Protein AF-A0A1Z3N4H2-F1 (afdb_monomer_lite)

Organism: Bdellovibrio bacteriovorus (NCBI:txid959)

Structure (mmCIF, N/CA/C/O backbone):
data_AF-A0A1Z3N4H2-F1
#
_entry.id   AF-A0A1Z3N4H2-F1
#
loop_
_atom_site.group_PDB
_atom_site.id
_atom_site.type_symbol
_atom_site.label_atom_id
_atom_site.label_alt_id
_atom_site.label_comp_id
_atom_site.label_asym_id
_atom_site.label_entity_id
_atom_site.label_seq_id
_atom_site.pdbx_PDB_ins_code
_atom_site.Cartn_x
_atom_site.Cartn_y
_atom_site.Cartn_z
_atom_site.occupancy
_atom_site.B_iso_or_equiv
_atom_site.auth_seq_id
_atom_site.auth_comp_id
_atom_site.auth_asym_id
_atom_site.auth_atom_id
_atom_site.pdbx_PDB_model_num
ATOM 1 N N . MET A 1 1 ? 16.362 41.705 43.912 1.00 35.53 1 MET A N 1
ATOM 2 C CA . MET A 1 1 ? 17.339 41.512 42.821 1.00 35.53 1 MET A CA 1
ATOM 3 C C . MET A 1 1 ? 17.211 40.083 42.328 1.00 35.53 1 MET A C 1
ATOM 5 O O . MET A 1 1 ? 16.869 39.211 43.116 1.00 35.53 1 MET A O 1
ATOM 9 N N . GLU A 1 2 ? 17.287 39.927 41.015 1.00 29.12 2 GLU A N 1
ATOM 10 C CA . GLU A 1 2 ? 16.542 38.968 40.196 1.00 29.12 2 GLU A CA 1
ATOM 11 C C . GLU A 1 2 ? 16.868 37.483 40.387 1.00 29.12 2 GLU A C 1
ATOM 13 O O . GLU A 1 2 ? 17.996 37.078 40.655 1.00 29.12 2 GLU A O 1
ATOM 18 N N . LYS A 1 3 ? 15.821 36.677 40.174 1.00 28.27 3 LYS A N 1
ATOM 19 C CA . LYS A 1 3 ? 15.861 35.230 39.975 1.00 28.27 3 LYS A CA 1
ATOM 20 C C . LYS A 1 3 ? 16.287 34.945 38.532 1.00 28.27 3 LYS A C 1
ATOM 22 O O . LYS A 1 3 ? 15.579 35.323 37.604 1.00 28.27 3 LYS A O 1
ATOM 27 N N . ASN A 1 4 ? 17.393 34.230 38.353 1.00 27.75 4 ASN A N 1
ATOM 28 C CA . ASN A 1 4 ? 17.793 33.677 37.061 1.00 27.75 4 ASN A CA 1
ATOM 29 C C . ASN A 1 4 ? 16.901 32.473 36.714 1.00 27.75 4 ASN A C 1
ATOM 31 O O . ASN A 1 4 ? 16.947 31.445 37.387 1.00 27.75 4 ASN A O 1
ATOM 35 N N . THR A 1 5 ? 16.106 32.606 35.654 1.00 31.53 5 THR A N 1
ATOM 36 C CA . THR A 1 5 ? 15.472 31.490 34.932 1.00 31.53 5 THR A CA 1
ATOM 37 C C . THR A 1 5 ? 16.022 31.490 33.504 1.00 31.53 5 THR A C 1
ATOM 39 O O . THR A 1 5 ? 16.181 32.567 32.930 1.00 31.53 5 THR A O 1
ATOM 42 N N . PRO A 1 6 ? 16.380 30.329 32.927 1.00 30.66 6 PRO A N 1
ATOM 43 C CA . PRO A 1 6 ? 16.951 30.276 31.589 1.00 30.66 6 PRO A CA 1
ATOM 44 C C . PRO A 1 6 ? 15.897 30.588 30.518 1.00 30.66 6 PRO A C 1
ATOM 46 O O . PRO A 1 6 ? 14.779 30.074 30.542 1.00 30.66 6 PRO A O 1
ATOM 49 N N . ASN A 1 7 ? 16.297 31.452 29.584 1.00 29.50 7 ASN A N 1
ATOM 50 C CA . ASN A 1 7 ? 15.523 31.943 28.450 1.00 29.50 7 ASN A CA 1
ATOM 51 C C . ASN A 1 7 ? 14.943 30.819 27.583 1.00 29.50 7 ASN A C 1
ATOM 53 O O . ASN A 1 7 ? 15.653 29.916 27.138 1.00 29.50 7 ASN A O 1
ATOM 57 N N . ALA A 1 8 ? 13.656 30.967 27.268 1.00 29.62 8 ALA A N 1
ATOM 58 C CA . ALA A 1 8 ? 12.951 30.225 26.239 1.00 29.62 8 ALA A CA 1
ATOM 59 C C . ALA A 1 8 ? 13.534 30.545 24.852 1.00 29.62 8 ALA A C 1
ATOM 61 O O . ALA A 1 8 ? 13.205 31.545 24.215 1.00 29.62 8 ALA A O 1
ATOM 62 N N . ILE A 1 9 ? 14.406 29.666 24.374 1.00 32.78 9 ILE A N 1
ATOM 63 C CA . ILE A 1 9 ? 14.634 29.458 22.947 1.00 32.78 9 ILE A CA 1
ATOM 64 C C . ILE A 1 9 ? 13.494 28.557 22.478 1.00 32.78 9 ILE A C 1
ATOM 66 O O . ILE A 1 9 ? 13.400 27.447 22.988 1.00 32.78 9 ILE A O 1
ATOM 70 N N . THR A 1 10 ? 12.636 29.030 21.564 1.00 33.41 10 THR A N 1
ATOM 71 C CA . THR A 1 10 ? 12.007 28.289 20.435 1.00 33.41 10 THR A CA 1
ATOM 72 C C . THR A 1 10 ? 10.657 28.895 20.020 1.00 33.41 10 THR A C 1
ATOM 74 O O . THR A 1 10 ? 9.596 28.500 20.482 1.00 33.41 10 THR A O 1
ATOM 77 N N . ALA A 1 11 ? 10.685 29.831 19.071 1.00 30.33 11 ALA A N 1
ATOM 78 C CA . ALA A 1 11 ? 9.573 30.067 18.139 1.00 30.33 11 ALA A CA 1
ATOM 79 C C . ALA A 1 11 ? 10.117 30.647 16.823 1.00 30.33 11 ALA A C 1
ATOM 81 O O . ALA A 1 11 ? 9.590 31.602 16.261 1.00 30.33 11 ALA A O 1
ATOM 82 N N . THR A 1 12 ? 11.226 30.080 16.351 1.00 32.56 12 THR A N 1
ATOM 83 C CA . THR A 1 12 ? 11.815 30.419 15.054 1.00 32.56 12 THR A CA 1
ATOM 84 C C . THR A 1 12 ? 12.179 29.122 14.349 1.00 32.56 12 THR A C 1
ATOM 86 O O . THR A 1 12 ? 13.344 28.819 14.127 1.00 32.56 12 THR A O 1
ATOM 89 N N . ALA A 1 13 ? 11.173 28.306 14.051 1.00 25.89 13 ALA A N 1
ATOM 90 C CA . ALA A 1 13 ? 11.321 27.209 13.113 1.00 25.89 13 ALA A CA 1
ATOM 91 C C . ALA A 1 13 ? 9.972 26.930 12.449 1.00 25.89 13 ALA A C 1
ATOM 93 O O . ALA A 1 13 ? 8.963 26.772 13.127 1.00 25.89 13 ALA A O 1
ATOM 94 N N . LEU A 1 14 ? 10.016 26.843 11.119 1.00 30.11 14 LEU A N 1
ATOM 95 C CA . LEU A 1 14 ? 9.033 26.193 10.249 1.00 30.11 14 LEU A CA 1
ATOM 96 C C . LEU A 1 14 ? 7.767 26.984 9.885 1.00 30.11 14 LEU A C 1
ATOM 98 O O . LEU A 1 14 ? 6.654 26.488 9.973 1.00 30.11 14 LEU A O 1
ATOM 102 N N . ILE A 1 15 ? 7.964 28.153 9.268 1.00 32.88 15 ILE A N 1
ATOM 103 C CA . ILE A 1 15 ? 7.224 28.466 8.030 1.00 32.88 15 ILE A CA 1
ATOM 104 C C . ILE A 1 15 ? 8.253 28.807 6.949 1.00 32.88 15 ILE A C 1
ATOM 106 O O . ILE A 1 15 ? 8.432 29.945 6.529 1.00 32.88 15 ILE A O 1
ATOM 110 N N . GLN A 1 16 ? 8.987 27.782 6.527 1.00 31.05 16 GLN A N 1
ATOM 111 C CA . GLN A 1 16 ? 9.597 27.735 5.205 1.00 31.05 16 GLN A CA 1
ATOM 112 C C . GLN A 1 16 ? 8.914 26.593 4.460 1.00 31.05 16 GLN A C 1
ATOM 114 O O . GLN A 1 16 ? 9.427 25.484 4.397 1.00 31.05 16 GLN A O 1
ATOM 119 N N . TYR A 1 17 ? 7.734 26.865 3.909 1.00 31.12 17 TYR A N 1
ATOM 120 C CA . TYR A 1 17 ? 7.225 26.081 2.793 1.00 31.12 17 TYR A CA 1
ATOM 121 C C . TYR A 1 17 ? 6.885 27.023 1.644 1.00 31.12 17 TYR A C 1
ATOM 123 O O . TYR A 1 17 ? 6.084 27.948 1.759 1.00 31.12 17 TYR A O 1
ATOM 131 N N . LYS A 1 18 ? 7.631 26.797 0.562 1.00 31.59 18 LYS A N 1
ATOM 132 C CA . LYS A 1 18 ? 7.639 27.509 -0.710 1.00 31.59 18 LYS A CA 1
ATOM 133 C C . LYS A 1 18 ? 6.253 27.466 -1.358 1.00 31.59 18 LYS A C 1
ATOM 135 O O . LYS A 1 18 ? 5.776 26.388 -1.696 1.00 31.59 18 LYS A O 1
ATOM 140 N N . TYR A 1 19 ? 5.685 28.634 -1.646 1.00 31.84 19 TYR A N 1
ATOM 141 C CA . TYR A 1 19 ? 4.790 28.780 -2.791 1.00 31.84 19 TYR A CA 1
ATOM 142 C C . TYR A 1 19 ? 5.667 28.896 -4.038 1.00 31.84 19 TYR A C 1
ATOM 144 O O . TYR A 1 19 ? 6.393 29.872 -4.204 1.00 31.84 19 TYR A O 1
ATOM 152 N N . PHE A 1 20 ? 5.644 27.867 -4.882 1.00 27.66 20 PHE A N 1
ATOM 153 C CA . PHE A 1 20 ? 6.262 27.880 -6.204 1.00 27.66 20 PHE A CA 1
ATOM 154 C C . PHE A 1 20 ? 5.138 28.002 -7.235 1.00 27.66 20 PHE A C 1
ATOM 156 O O . PHE A 1 20 ? 4.656 27.015 -7.774 1.00 27.66 20 PHE A O 1
ATOM 163 N N . MET A 1 21 ? 4.682 29.229 -7.462 1.00 32.12 21 MET A N 1
ATOM 164 C CA . MET A 1 21 ? 3.946 29.613 -8.664 1.00 32.12 21 MET A CA 1
ATOM 165 C C . MET A 1 21 ? 4.644 30.879 -9.161 1.00 32.12 21 MET A C 1
ATOM 167 O O . MET A 1 21 ? 4.768 31.840 -8.410 1.00 32.12 21 MET A O 1
ATOM 171 N N . SER A 1 22 ? 5.204 30.804 -10.371 1.00 35.56 22 SER A N 1
ATOM 172 C CA . SER A 1 22 ? 5.969 31.851 -11.070 1.00 35.56 22 SER A CA 1
ATOM 173 C C . SER A 1 22 ? 7.171 32.459 -10.318 1.00 35.56 22 SER A C 1
ATOM 175 O O . SER A 1 22 ? 7.072 33.526 -9.731 1.00 35.56 22 SER A O 1
ATOM 177 N N . GLY A 1 23 ? 8.336 31.805 -10.393 1.00 31.28 23 GLY A N 1
ATOM 178 C CA . GLY A 1 23 ? 9.647 32.443 -10.632 1.00 31.28 23 GLY A CA 1
ATOM 179 C C . GLY A 1 23 ? 10.155 33.636 -9.798 1.00 31.28 23 GLY A C 1
ATOM 180 O O . GLY A 1 23 ? 11.154 34.224 -10.203 1.00 31.28 23 GLY A O 1
ATOM 181 N N . THR A 1 24 ? 9.558 34.028 -8.670 1.00 32.91 24 THR A N 1
ATOM 182 C CA . THR A 1 24 ? 10.031 35.191 -7.893 1.00 32.91 24 THR A CA 1
ATOM 183 C C . THR A 1 24 ? 10.089 34.880 -6.399 1.00 32.91 24 THR A C 1
ATOM 185 O O . THR A 1 24 ? 9.147 34.358 -5.807 1.00 32.91 24 THR A O 1
ATOM 188 N N . LEU A 1 25 ? 11.238 35.168 -5.779 1.00 30.70 25 LEU A N 1
ATOM 189 C CA . LEU A 1 25 ? 11.492 34.912 -4.362 1.00 30.70 25 LEU A CA 1
ATOM 190 C C . LEU A 1 25 ? 10.660 35.888 -3.503 1.00 30.70 25 LEU A C 1
ATOM 192 O O . LEU A 1 25 ? 10.979 37.071 -3.413 1.00 30.70 25 LEU A O 1
ATOM 196 N N . LEU A 1 26 ? 9.588 35.402 -2.876 1.00 35.59 26 LEU A N 1
ATOM 197 C CA . LEU A 1 26 ? 8.716 36.190 -1.996 1.00 35.59 26 LEU A C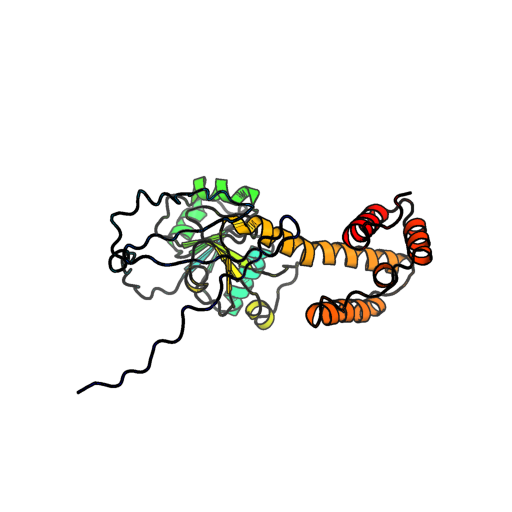A 1
ATOM 198 C C . LEU A 1 26 ? 9.226 36.148 -0.546 1.00 35.59 26 LEU A C 1
ATOM 200 O O . LEU A 1 26 ? 9.273 35.084 0.071 1.00 35.59 26 LEU A O 1
ATOM 204 N N . SER A 1 27 ? 9.572 37.303 0.034 1.00 35.69 27 SER A N 1
ATOM 205 C CA . SER A 1 27 ? 9.847 37.412 1.474 1.00 35.69 27 SER A CA 1
ATOM 206 C C . SER A 1 27 ? 8.570 37.780 2.234 1.00 35.69 27 SER A C 1
ATOM 208 O O . SER A 1 27 ? 8.071 38.898 2.100 1.00 35.69 27 SER A O 1
ATOM 210 N N . LEU A 1 28 ? 8.057 36.877 3.069 1.00 35.91 28 LEU A N 1
ATOM 211 C CA . LEU A 1 28 ? 6.964 37.176 3.995 1.00 35.91 28 LEU A CA 1
ATOM 212 C C . LEU A 1 28 ? 7.538 37.763 5.294 1.00 35.91 28 LEU A C 1
ATOM 214 O O . LEU A 1 28 ? 8.328 37.115 5.977 1.00 35.91 28 LEU A O 1
ATOM 218 N N . ARG A 1 29 ? 7.137 38.988 5.658 1.00 37.53 29 ARG A N 1
ATOM 219 C CA . ARG A 1 29 ? 7.385 39.556 6.994 1.00 37.53 29 ARG A CA 1
ATOM 220 C C . ARG A 1 29 ? 6.076 39.594 7.772 1.00 37.53 29 ARG A C 1
ATOM 222 O O . ARG A 1 29 ? 5.231 40.445 7.511 1.00 37.53 29 ARG A O 1
ATOM 229 N N . ALA A 1 30 ? 5.928 38.697 8.741 1.00 39.56 30 ALA A N 1
ATOM 230 C CA . ALA A 1 30 ? 4.874 38.788 9.743 1.00 39.56 30 ALA A CA 1
ATOM 231 C C . ALA A 1 30 ? 5.340 39.707 10.885 1.00 39.56 30 ALA A C 1
ATOM 233 O O . ALA A 1 30 ? 6.444 39.551 11.404 1.00 39.56 30 ALA A O 1
ATOM 234 N N . LYS A 1 31 ? 4.502 40.665 11.288 1.00 38.62 31 LYS A N 1
ATOM 235 C CA . LYS A 1 31 ? 4.638 41.369 12.571 1.00 38.62 31 LYS A CA 1
ATOM 236 C C . LYS A 1 31 ? 3.439 41.004 13.432 1.00 38.62 31 LYS A C 1
ATOM 238 O O . LYS A 1 31 ? 2.304 41.188 12.994 1.00 38.62 31 LYS A O 1
ATOM 243 N N . SER A 1 32 ? 3.684 40.512 14.643 1.00 38.69 32 SER A N 1
ATOM 244 C CA . SER A 1 32 ? 2.634 40.439 15.654 1.00 38.69 32 SER A CA 1
ATOM 245 C C . SER A 1 32 ? 2.319 41.860 16.128 1.00 38.69 32 SER A C 1
ATOM 247 O O . SER A 1 32 ? 3.217 42.677 16.337 1.00 38.69 32 SER A O 1
ATOM 249 N N . SER A 1 33 ? 1.036 42.188 16.260 1.00 41.28 33 SER A N 1
ATOM 250 C CA . SER A 1 33 ? 0.617 43.334 17.066 1.00 41.28 33 SER A CA 1
ATOM 251 C C . SER A 1 33 ? 0.111 42.826 18.413 1.00 41.28 33 SER A C 1
ATOM 253 O O . SER A 1 33 ? -0.374 41.697 18.510 1.00 41.28 33 SER A O 1
ATOM 255 N N . ALA A 1 34 ? 0.187 43.672 19.443 1.00 38.97 34 ALA A N 1
ATOM 256 C CA . ALA A 1 34 ? -0.200 43.366 20.826 1.00 38.97 34 ALA A CA 1
ATOM 257 C C . ALA A 1 34 ? -1.668 42.907 21.020 1.00 38.97 34 ALA A C 1
ATOM 259 O O . ALA A 1 34 ? -2.076 42.630 22.139 1.00 38.97 34 ALA A O 1
ATOM 260 N N . HIS A 1 35 ? -2.458 42.809 19.944 1.00 37.38 35 HIS A N 1
ATOM 261 C CA . HIS A 1 35 ? -3.869 42.412 19.942 1.00 37.38 35 HIS A CA 1
ATOM 262 C C . HIS A 1 35 ? -4.149 41.151 19.093 1.00 37.38 35 HIS A C 1
ATOM 264 O O . HIS A 1 35 ? -5.279 40.942 18.660 1.00 37.38 35 HIS A O 1
ATOM 270 N N . GLY A 1 36 ? -3.135 40.324 18.802 1.00 37.44 36 GLY A N 1
ATOM 271 C CA . GLY A 1 36 ? -3.334 38.990 18.212 1.00 37.44 36 GLY A CA 1
ATOM 272 C C . GLY A 1 36 ? -3.757 38.959 16.737 1.00 37.44 36 GLY A C 1
ATOM 273 O O . GLY A 1 36 ? -4.205 37.924 16.254 1.00 37.44 36 GLY A O 1
ATOM 274 N N . ARG A 1 37 ? -3.613 40.064 15.992 1.00 36.41 37 ARG A N 1
ATOM 275 C CA . ARG A 1 37 ? -3.860 40.088 14.538 1.00 36.41 37 ARG A CA 1
ATOM 276 C C . ARG A 1 37 ? -2.549 39.922 13.772 1.00 36.41 37 ARG A C 1
ATOM 278 O O . ARG A 1 37 ? -1.602 40.671 14.008 1.00 36.41 37 ARG A O 1
ATOM 285 N N . ILE A 1 38 ? -2.519 38.967 12.844 1.00 40.12 38 ILE A N 1
ATOM 286 C CA . ILE A 1 38 ? -1.404 38.745 11.916 1.00 40.12 38 ILE A CA 1
ATOM 287 C C . ILE A 1 38 ? -1.731 39.461 10.604 1.00 40.12 38 ILE A C 1
ATOM 289 O O . ILE A 1 38 ? -2.797 39.257 10.029 1.00 40.12 38 ILE A O 1
ATOM 293 N N . TYR A 1 39 ? -0.808 40.296 10.130 1.00 38.12 39 TYR A N 1
ATOM 294 C CA . TYR A 1 39 ? -0.914 40.967 8.836 1.00 38.12 39 TYR A CA 1
ATOM 295 C C . TYR A 1 39 ? 0.135 40.396 7.882 1.00 38.12 39 TYR A C 1
ATOM 297 O O . TYR A 1 39 ? 1.309 40.300 8.244 1.00 38.12 39 TYR A O 1
ATOM 305 N N . ALA A 1 40 ? -0.281 40.053 6.663 1.00 40.97 40 ALA A N 1
ATOM 306 C CA . ALA A 1 40 ? 0.621 39.804 5.546 1.00 40.97 40 ALA A CA 1
ATOM 307 C C . ALA A 1 40 ? 0.647 41.048 4.648 1.00 40.97 40 ALA A C 1
ATOM 309 O O . ALA A 1 40 ? -0.396 41.647 4.381 1.00 40.97 40 ALA A O 1
ATOM 310 N N . TYR A 1 41 ? 1.836 41.448 4.202 1.00 39.03 41 TYR A N 1
ATOM 311 C CA . TYR A 1 41 ? 2.023 42.581 3.298 1.00 39.03 41 TYR A CA 1
ATOM 312 C C . TYR A 1 41 ? 2.488 42.064 1.938 1.00 39.03 41 TYR A C 1
ATOM 314 O O . TYR A 1 41 ? 3.423 41.267 1.870 1.00 39.03 41 TYR A O 1
ATOM 322 N N . TRP A 1 42 ? 1.842 42.530 0.872 1.00 37.72 42 TRP A N 1
ATOM 323 C CA . TRP A 1 42 ? 2.221 42.270 -0.516 1.00 37.72 42 TRP A CA 1
ATOM 324 C C . TRP A 1 42 ? 2.812 43.552 -1.109 1.00 37.72 42 TRP A C 1
ATOM 326 O O . TRP A 1 42 ? 2.260 44.633 -0.889 1.00 37.72 42 TRP A O 1
ATOM 336 N N . GLN A 1 43 ? 3.945 43.462 -1.807 1.00 33.97 43 GLN A N 1
ATOM 337 C CA . GLN A 1 43 ? 4.598 44.624 -2.410 1.00 33.97 43 GLN A CA 1
ATOM 338 C C . GLN A 1 43 ? 5.033 44.298 -3.842 1.00 33.97 43 GLN A C 1
ATOM 340 O O . GLN A 1 43 ? 6.130 43.797 -4.059 1.00 33.97 43 GLN A O 1
ATOM 345 N N . GLU A 1 44 ? 4.197 44.651 -4.816 1.00 32.97 44 GLU A N 1
ATOM 346 C CA . GLU A 1 44 ? 4.637 44.933 -6.184 1.00 32.97 44 GLU A CA 1
ATOM 347 C C . GLU A 1 44 ? 4.341 46.405 -6.485 1.00 32.97 44 GLU A C 1
ATOM 349 O O . GLU A 1 44 ? 3.278 46.915 -6.135 1.00 32.97 44 GLU A O 1
ATOM 354 N N . SER A 1 45 ? 5.320 47.103 -7.069 1.00 38.75 45 SER A N 1
ATOM 355 C CA . SER A 1 45 ? 5.215 48.454 -7.649 1.00 38.75 45 SER A CA 1
ATOM 356 C C . SER A 1 45 ? 4.197 49.416 -6.993 1.00 38.75 45 SER A C 1
ATOM 358 O O . SER A 1 45 ? 3.039 49.498 -7.391 1.00 38.75 45 SER A O 1
ATOM 360 N N . LEU A 1 46 ? 4.666 50.205 -6.018 1.00 32.94 46 LEU A N 1
ATOM 361 C CA . LEU A 1 46 ? 4.094 51.482 -5.536 1.00 32.94 46 LEU A CA 1
ATOM 362 C C . LEU A 1 46 ? 2.582 51.574 -5.198 1.00 32.94 46 LEU A C 1
ATOM 364 O O . LEU A 1 46 ? 2.082 52.684 -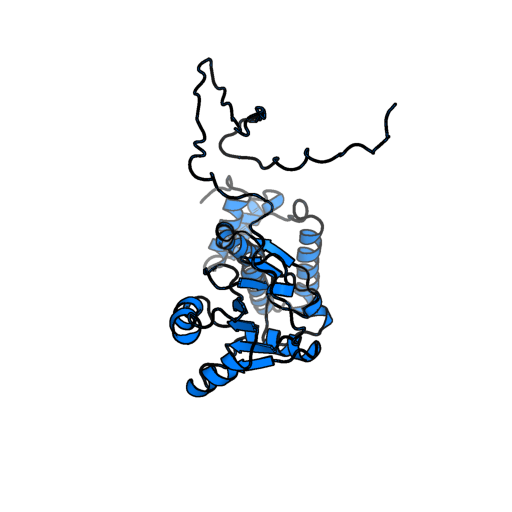5.016 1.00 32.94 46 LEU A O 1
ATOM 368 N N . LYS A 1 47 ? 1.852 50.470 -4.998 1.00 29.66 47 LYS A N 1
ATOM 369 C CA . LYS A 1 47 ? 0.498 50.499 -4.409 1.00 29.66 47 LYS A CA 1
ATOM 370 C C . LYS A 1 47 ? 0.343 49.430 -3.329 1.00 29.66 47 LYS A C 1
ATOM 372 O O . LYS A 1 47 ? 0.474 48.242 -3.591 1.00 29.66 47 LYS A O 1
ATOM 377 N N . SER A 1 48 ? 0.055 49.852 -2.098 1.00 32.19 48 SER A N 1
ATOM 378 C CA . SER A 1 48 ? -0.243 48.958 -0.979 1.00 32.19 48 SER A CA 1
ATOM 379 C C . SER A 1 48 ? -1.723 48.562 -0.992 1.00 32.19 48 SER A C 1
ATOM 381 O O . SER A 1 48 ? -2.603 49.407 -0.841 1.00 32.19 48 SER A O 1
ATOM 383 N N . VAL A 1 49 ? -2.011 47.267 -1.141 1.00 30.84 49 VAL A N 1
ATOM 384 C CA . VAL A 1 49 ? -3.358 46.712 -0.929 1.00 30.84 49 VAL A CA 1
ATOM 385 C C . VAL A 1 49 ? -3.395 46.054 0.447 1.00 30.84 49 VAL A C 1
ATOM 387 O O . VAL A 1 49 ? -2.586 45.184 0.765 1.00 30.84 49 VAL A O 1
ATOM 390 N N . ARG A 1 50 ? -4.322 46.503 1.296 1.00 33.41 50 ARG A N 1
ATOM 391 C CA . ARG A 1 50 ? -4.501 46.005 2.664 1.00 33.41 50 ARG A CA 1
ATOM 392 C C . ARG A 1 50 ? -5.521 44.868 2.632 1.00 33.41 50 ARG A C 1
ATOM 394 O O . ARG A 1 50 ? -6.711 45.130 2.508 1.00 33.41 50 ARG A O 1
ATOM 401 N N . ILE A 1 51 ? -5.072 43.620 2.745 1.00 32.97 51 ILE A N 1
ATOM 402 C CA . ILE A 1 51 ? -5.982 42.473 2.863 1.00 32.97 51 ILE A CA 1
ATOM 403 C C . ILE A 1 51 ? -6.200 42.199 4.353 1.00 32.97 51 ILE A C 1
ATOM 405 O O . ILE A 1 51 ? -5.266 41.855 5.078 1.00 32.97 51 ILE A O 1
ATOM 409 N N . MET A 1 52 ? -7.430 42.404 4.828 1.00 30.83 52 MET A N 1
ATOM 410 C CA . MET A 1 52 ? -7.838 41.986 6.167 1.00 30.83 52 MET A CA 1
ATOM 411 C C . MET A 1 52 ? -8.108 40.481 6.122 1.00 30.83 52 MET A C 1
ATOM 413 O O . MET A 1 52 ? -9.071 40.048 5.496 1.00 30.83 52 MET A O 1
ATOM 417 N N . LEU A 1 53 ? -7.278 39.679 6.788 1.00 33.94 53 LEU A N 1
ATOM 418 C CA . LEU A 1 53 ? -7.665 38.316 7.143 1.00 33.94 53 LEU A CA 1
ATOM 419 C C . LEU A 1 53 ? -8.681 38.443 8.284 1.00 33.94 53 LEU A C 1
ATOM 421 O O . LEU A 1 53 ? -8.314 38.638 9.443 1.00 33.94 53 LEU A O 1
ATOM 425 N N . GLY A 1 54 ? -9.965 38.478 7.925 1.00 25.48 54 GLY A N 1
ATOM 426 C CA . GLY A 1 54 ? -11.070 38.569 8.87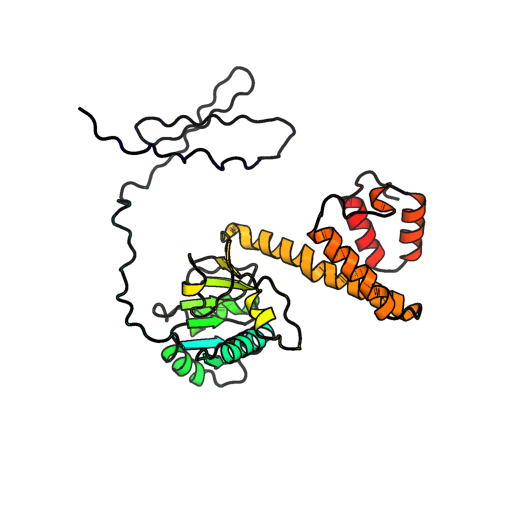0 1.00 25.48 54 GLY A CA 1
ATOM 427 C C . GLY A 1 54 ? -11.113 37.321 9.742 1.00 25.48 54 GLY A C 1
ATOM 428 O O . GLY A 1 54 ? -11.500 36.254 9.284 1.00 25.48 54 GLY A O 1
ATOM 429 N N . CYS A 1 55 ? -10.707 37.462 11.000 1.00 33.03 55 CYS A N 1
ATOM 430 C CA . CYS A 1 55 ? -10.966 36.484 12.045 1.00 33.03 55 CYS A CA 1
ATOM 431 C C . CYS A 1 55 ? -12.168 37.003 12.845 1.00 33.03 55 CYS A C 1
ATOM 433 O O . CYS A 1 55 ? -12.010 37.705 13.842 1.00 33.03 55 CYS A O 1
ATOM 435 N N . GLU A 1 56 ? -13.377 36.731 12.356 1.00 29.70 56 GLU A N 1
ATOM 436 C CA . GLU A 1 56 ? -14.628 37.004 13.067 1.00 29.70 56 GLU A CA 1
ATOM 437 C C . GLU A 1 56 ? -15.448 35.717 13.164 1.00 29.70 56 GLU A C 1
ATOM 439 O O . GLU A 1 56 ? -16.329 35.481 12.349 1.00 29.70 56 GLU A O 1
ATOM 444 N N . HIS A 1 57 ? -15.101 34.875 14.143 1.00 30.27 57 HIS A N 1
ATOM 445 C CA . HIS A 1 57 ? -16.002 34.116 15.036 1.00 30.27 57 HIS A CA 1
ATOM 446 C C . HIS A 1 57 ? -15.201 33.054 15.812 1.00 30.27 57 HIS A C 1
ATOM 448 O O . HIS A 1 57 ? -15.399 31.860 15.666 1.00 30.27 57 HIS A O 1
ATOM 454 N N . TYR A 1 58 ? -14.280 33.500 16.668 1.00 30.11 58 TYR A N 1
ATOM 455 C CA . TYR A 1 58 ? -13.762 32.694 17.781 1.00 30.11 58 TYR A CA 1
ATOM 456 C C . TYR A 1 58 ? -13.589 33.614 18.995 1.00 30.11 58 TYR A C 1
ATOM 458 O O . TYR A 1 58 ? -12.489 33.878 19.471 1.00 30.11 58 TYR A O 1
ATOM 466 N N . ARG A 1 59 ? -14.697 34.184 19.479 1.00 28.58 59 ARG A N 1
ATOM 467 C CA . ARG A 1 59 ? -14.776 34.655 20.866 1.00 28.58 59 ARG A CA 1
ATOM 468 C C . ARG A 1 59 ? -15.500 33.571 21.645 1.00 28.58 59 ARG A C 1
ATOM 470 O O . ARG A 1 59 ? -16.713 33.464 21.524 1.00 28.58 59 ARG A O 1
ATOM 477 N N . GLY A 1 60 ? -14.757 32.774 22.409 1.00 30.05 60 GLY A N 1
ATOM 478 C CA . GLY A 1 60 ? -15.384 31.850 23.353 1.00 30.05 60 GLY A CA 1
ATOM 479 C C . GLY A 1 60 ? -14.604 30.611 23.772 1.00 30.05 60 GLY A C 1
ATOM 480 O O . GLY A 1 60 ? -15.137 29.885 24.596 1.00 30.05 60 GLY A O 1
ATOM 481 N N . LEU A 1 61 ? -13.388 30.355 23.278 1.00 30.94 61 LEU A N 1
ATOM 482 C CA . LEU A 1 61 ? -12.620 29.181 23.708 1.00 30.94 61 LEU A CA 1
ATOM 483 C C . LEU A 1 61 ? -11.399 29.621 24.518 1.00 30.94 61 LEU A C 1
ATOM 485 O O . LEU A 1 61 ? -10.390 30.078 23.984 1.00 30.94 61 LEU A O 1
ATOM 489 N N . ASP A 1 62 ? -11.555 29.544 25.837 1.00 30.92 62 ASP A N 1
ATOM 490 C CA . ASP A 1 62 ? -10.466 29.564 26.808 1.00 30.92 62 ASP A CA 1
ATOM 491 C C . ASP A 1 62 ? -9.553 28.350 26.523 1.00 30.92 62 ASP A C 1
ATOM 493 O O . ASP A 1 62 ? -10.025 27.213 26.638 1.00 30.92 62 ASP A O 1
ATOM 497 N N . PRO A 1 63 ? -8.264 28.537 26.165 1.00 33.62 63 PRO A N 1
ATOM 498 C CA . PRO A 1 63 ? -7.356 27.434 25.837 1.00 33.62 63 PRO A CA 1
ATOM 499 C C . PRO A 1 63 ? -7.102 26.479 27.015 1.00 33.62 63 PRO A C 1
ATOM 501 O O . PRO A 1 63 ? -6.449 25.453 26.843 1.00 33.62 63 PRO A O 1
ATOM 504 N N . ALA A 1 64 ? -7.596 26.802 28.217 1.00 32.78 64 ALA A N 1
ATOM 505 C CA . ALA A 1 64 ? -7.522 25.953 29.397 1.00 32.78 64 ALA A CA 1
ATOM 506 C C . ALA A 1 64 ? -8.803 25.136 29.680 1.00 32.78 64 ALA A C 1
ATOM 508 O O . ALA A 1 64 ? -8.792 24.351 30.635 1.00 32.78 64 ALA A O 1
ATOM 509 N N . LYS A 1 65 ? -9.885 25.283 28.890 1.00 31.27 65 LYS A N 1
ATOM 510 C CA . LYS A 1 65 ? -11.198 24.660 29.177 1.00 31.27 65 LYS A CA 1
ATOM 511 C C . LYS A 1 65 ? -11.788 23.718 28.123 1.00 31.27 65 LYS A C 1
ATOM 513 O O . LYS A 1 65 ? -12.714 23.001 28.479 1.00 31.27 65 LYS A O 1
ATOM 518 N N . ASP A 1 66 ? -11.198 23.579 26.938 1.00 29.80 66 ASP A N 1
ATOM 519 C CA . ASP A 1 66 ? -11.557 22.509 25.982 1.00 29.80 66 ASP A CA 1
ATOM 520 C C . ASP A 1 66 ? -10.687 21.257 26.165 1.00 29.80 66 ASP A C 1
ATOM 522 O O . ASP A 1 66 ? -10.154 20.666 25.226 1.00 29.80 66 ASP A O 1
ATOM 526 N N . ARG A 1 67 ? -10.544 20.818 27.419 1.00 33.31 67 ARG A N 1
ATOM 527 C CA . ARG A 1 67 ? -10.207 19.418 27.658 1.00 33.31 67 ARG A CA 1
ATOM 528 C C . ARG A 1 67 ? -11.489 18.637 27.437 1.00 33.31 67 ARG A C 1
ATOM 530 O O . ARG A 1 67 ? -12.408 18.737 28.250 1.00 33.31 67 ARG A O 1
ATOM 537 N N . TYR A 1 68 ? -11.526 17.863 26.354 1.00 36.97 68 TYR A N 1
ATOM 538 C CA . TYR A 1 68 ? -12.411 16.707 26.238 1.00 36.97 68 TYR A CA 1
ATOM 539 C C . TYR A 1 68 ? -12.519 16.033 27.608 1.00 36.97 68 TYR A C 1
ATOM 541 O O . TYR A 1 68 ? -11.488 15.928 28.289 1.00 36.97 68 TYR A O 1
ATOM 549 N N . PRO A 1 69 ? -13.728 15.646 28.055 1.00 31.91 69 PRO A N 1
ATOM 550 C CA . PRO A 1 69 ? -13.909 15.090 29.383 1.00 31.91 69 PRO A CA 1
ATOM 551 C C . PRO A 1 69 ? -12.865 14.000 29.568 1.00 31.91 69 PRO A C 1
ATOM 553 O O . PRO A 1 69 ? -12.795 13.067 28.770 1.00 31.91 69 PRO A O 1
ATOM 556 N N . HIS A 1 70 ? -12.004 14.180 30.573 1.00 31.73 70 HIS A N 1
ATOM 557 C CA . HIS A 1 70 ? -11.077 13.155 31.008 1.00 31.73 70 HIS A CA 1
ATOM 558 C C . HIS A 1 70 ? -11.931 11.930 31.332 1.00 31.73 70 HIS A C 1
ATOM 560 O O . HIS A 1 70 ? -12.510 11.834 32.415 1.00 31.73 70 HIS A O 1
ATOM 566 N N . MET A 1 71 ? -12.072 11.024 30.361 1.00 34.06 71 MET A N 1
ATOM 567 C CA . MET A 1 71 ? -12.607 9.704 30.608 1.00 34.06 71 MET A CA 1
ATOM 568 C C . MET A 1 71 ? -11.679 9.105 31.649 1.00 34.06 71 MET A C 1
ATOM 570 O O . MET A 1 71 ? -10.487 8.904 31.409 1.00 34.06 71 MET A O 1
ATOM 574 N N . ASN A 1 72 ? -12.226 8.875 32.838 1.00 31.58 72 ASN A N 1
ATOM 575 C CA . ASN A 1 72 ? -11.612 8.006 33.818 1.00 31.58 72 ASN A CA 1
ATOM 576 C C . ASN A 1 72 ? -11.440 6.651 33.136 1.00 31.58 72 ASN A C 1
ATOM 578 O O . ASN A 1 72 ? -12.386 5.871 33.045 1.00 31.58 72 ASN A O 1
ATOM 582 N N . ALA A 1 73 ? -10.243 6.404 32.606 1.00 40.16 73 ALA A N 1
ATOM 583 C CA . ALA A 1 73 ? -9.875 5.137 32.016 1.00 40.16 73 ALA A CA 1
ATOM 584 C C . ALA A 1 73 ? -9.849 4.099 33.138 1.00 40.16 73 ALA A C 1
ATOM 586 O O . ALA A 1 73 ? -8.821 3.826 33.760 1.00 40.16 73 ALA A O 1
ATOM 587 N N . THR A 1 74 ? -10.998 3.483 33.400 1.00 39.28 74 THR A N 1
ATOM 588 C CA . THR A 1 74 ? -11.006 2.091 33.823 1.00 39.28 74 THR A CA 1
ATOM 589 C C . THR A 1 74 ? -10.141 1.358 32.804 1.00 39.28 74 THR A C 1
ATOM 591 O O . THR A 1 74 ? -10.526 1.285 31.637 1.00 39.28 74 THR A O 1
ATOM 594 N N . LYS A 1 75 ? -8.944 0.917 33.223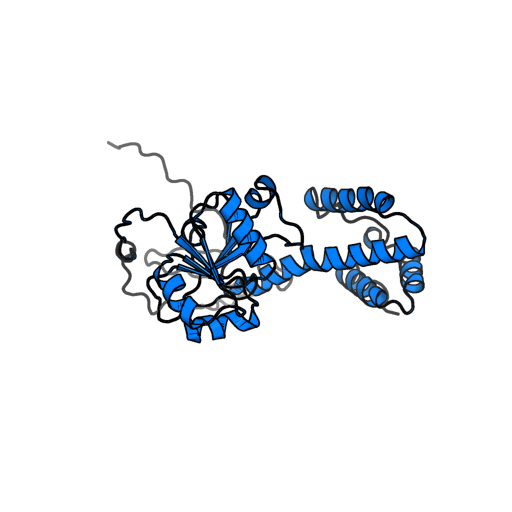 1.00 47.47 75 LYS A N 1
ATOM 595 C CA . LYS A 1 75 ? -7.971 0.128 32.446 1.00 47.47 75 LYS A CA 1
ATOM 596 C C . LYS A 1 75 ? -8.595 -1.209 32.029 1.00 47.47 75 LYS A C 1
ATOM 598 O O . LYS A 1 75 ? -8.218 -2.272 32.513 1.00 47.47 75 LYS A O 1
ATOM 603 N N . THR A 1 76 ? -9.606 -1.153 31.181 1.00 60.91 76 THR A N 1
ATOM 604 C CA . THR A 1 76 ? -10.150 -2.311 30.498 1.00 60.91 76 THR A CA 1
ATOM 605 C C . THR A 1 76 ? -9.171 -2.635 29.382 1.00 60.91 76 THR A C 1
ATOM 607 O O . THR A 1 76 ? -8.712 -1.755 28.653 1.00 60.91 76 THR A O 1
ATOM 610 N N . VAL A 1 77 ? -8.751 -3.896 29.321 1.00 76.12 77 VAL A N 1
ATOM 611 C CA . VAL A 1 77 ? -7.889 -4.375 28.239 1.00 76.12 77 VAL A CA 1
ATOM 612 C C . VAL A 1 77 ? -8.666 -4.174 26.935 1.00 76.12 77 VAL A C 1
ATOM 614 O O . VAL A 1 77 ? -9.807 -4.637 26.872 1.00 76.12 77 VAL A O 1
ATOM 617 N N . PRO A 1 78 ? -8.107 -3.485 25.924 1.00 87.75 78 PRO A N 1
ATOM 618 C CA . PRO A 1 78 ? -8.822 -3.242 24.679 1.00 87.75 78 PRO A CA 1
ATOM 619 C C . PRO A 1 78 ? -9.227 -4.569 24.028 1.00 87.75 78 PRO A C 1
ATOM 621 O O . PRO A 1 78 ? -8.446 -5.524 23.998 1.00 87.75 78 PRO A O 1
ATOM 624 N N . THR A 1 79 ? -10.458 -4.626 23.522 1.00 95.44 79 THR A N 1
ATOM 625 C CA . THR A 1 79 ? -10.988 -5.755 22.755 1.00 95.44 79 THR A CA 1
ATOM 626 C C . THR A 1 79 ? -11.336 -5.275 21.356 1.00 95.44 79 THR A C 1
ATOM 628 O O . THR A 1 79 ? -12.017 -4.262 21.183 1.00 95.44 79 THR A O 1
ATOM 631 N N . PHE A 1 80 ? -10.841 -5.994 20.354 1.00 98.50 80 PHE A N 1
ATOM 632 C CA . PHE A 1 80 ? -10.974 -5.600 18.957 1.00 98.50 80 PHE A CA 1
ATOM 633 C C . PHE A 1 80 ? -12.003 -6.453 18.217 1.00 98.50 80 PHE A C 1
ATOM 635 O O . PHE A 1 80 ? -12.050 -7.669 18.394 1.00 98.50 80 PHE A O 1
ATOM 642 N N . LEU A 1 81 ? -12.752 -5.835 17.310 1.00 98.69 81 LEU A N 1
ATOM 643 C CA . LEU A 1 81 ? -13.495 -6.517 16.255 1.00 98.69 81 LEU A CA 1
ATOM 644 C C . LEU A 1 81 ? -12.895 -6.138 14.905 1.00 98.69 81 LEU A C 1
ATOM 646 O O . LEU A 1 81 ? -12.873 -4.965 14.555 1.00 98.69 81 LEU A O 1
ATOM 650 N N . ILE A 1 82 ? -12.438 -7.119 14.133 1.00 98.81 82 ILE A N 1
ATOM 651 C CA . ILE A 1 82 ? -11.977 -6.923 12.756 1.00 98.81 82 ILE A CA 1
ATOM 652 C C . ILE A 1 82 ? -13.123 -7.276 11.809 1.00 98.81 82 ILE A C 1
ATOM 654 O O . ILE A 1 82 ? -13.583 -8.415 11.787 1.00 98.81 82 ILE A O 1
ATOM 658 N N . ILE A 1 83 ? -13.568 -6.303 11.021 1.00 98.69 83 ILE A N 1
ATOM 659 C CA . ILE A 1 83 ? -14.621 -6.464 10.019 1.00 98.69 83 ILE A CA 1
ATOM 660 C C . ILE A 1 83 ? -13.982 -6.634 8.640 1.00 98.69 83 ILE A C 1
ATOM 662 O O . ILE A 1 83 ? -13.259 -5.754 8.170 1.00 98.69 83 ILE A O 1
ATOM 666 N N . GLY A 1 84 ? -14.275 -7.756 7.985 1.00 98.31 84 GLY A N 1
ATOM 667 C CA . GLY A 1 84 ? -13.757 -8.149 6.678 1.00 98.31 84 GLY A CA 1
ATOM 668 C C . GLY A 1 84 ? -12.832 -9.369 6.729 1.00 98.31 84 GLY A C 1
ATOM 669 O O . GLY A 1 84 ? -12.285 -9.728 7.765 1.00 98.31 84 GLY A O 1
ATOM 670 N N . SER A 1 85 ? -12.628 -9.990 5.566 1.00 97.62 85 SER A N 1
ATOM 671 C CA . SER A 1 85 ? -11.778 -11.183 5.380 1.00 97.62 85 SER A CA 1
ATOM 672 C C . SER A 1 85 ? -10.737 -11.016 4.261 1.00 97.62 85 SER A C 1
ATOM 674 O O . SER A 1 85 ? -10.104 -11.971 3.803 1.00 97.62 85 SER A O 1
ATOM 676 N N . GLY A 1 86 ? -10.526 -9.770 3.818 1.00 97.81 86 GLY A N 1
ATOM 677 C CA . GLY A 1 86 ? -9.518 -9.408 2.823 1.00 97.81 86 GLY A CA 1
ATOM 678 C C . GLY A 1 86 ? -8.077 -9.541 3.331 1.00 97.81 86 GLY A C 1
ATOM 679 O O . GLY A 1 86 ? -7.817 -9.946 4.463 1.00 97.81 86 GLY A O 1
ATOM 680 N N . ARG A 1 87 ? -7.101 -9.174 2.488 1.00 97.69 87 ARG A N 1
ATOM 681 C CA . ARG A 1 87 ? -5.669 -9.276 2.841 1.00 97.69 87 ARG A CA 1
ATOM 682 C C . ARG A 1 87 ? -5.327 -8.463 4.090 1.00 97.69 87 ARG A C 1
ATOM 684 O O . ARG A 1 87 ? -4.720 -9.011 4.999 1.00 97.69 87 ARG A O 1
ATOM 691 N N . VAL A 1 88 ? -5.778 -7.209 4.165 1.00 98.12 88 VAL A N 1
ATOM 692 C CA . VAL A 1 88 ? -5.559 -6.351 5.342 1.00 98.12 88 VAL A CA 1
ATOM 693 C C . VAL A 1 88 ? -6.128 -7.005 6.601 1.00 98.12 88 VAL A C 1
ATOM 695 O O . VAL A 1 88 ? -5.402 -7.152 7.575 1.00 98.12 88 VAL A O 1
ATOM 698 N N . ALA A 1 89 ? -7.377 -7.483 6.564 1.00 98.50 89 ALA A N 1
ATOM 699 C CA . ALA A 1 89 ? -8.007 -8.138 7.711 1.00 98.50 89 ALA A CA 1
ATOM 700 C C . ALA A 1 89 ? -7.215 -9.364 8.197 1.00 98.50 89 ALA A C 1
ATOM 702 O O . ALA A 1 89 ? -6.935 -9.481 9.387 1.00 98.50 89 ALA A O 1
ATOM 703 N N . ARG A 1 90 ? -6.789 -10.241 7.275 1.00 98.56 90 ARG A N 1
ATOM 704 C CA . ARG A 1 90 ? -5.989 -11.435 7.602 1.00 98.56 90 ARG A CA 1
ATOM 705 C C . ARG A 1 90 ? -4.633 -11.081 8.212 1.00 98.56 90 ARG A C 1
ATOM 707 O O . ARG A 1 90 ? -4.228 -11.697 9.192 1.00 98.56 90 ARG A O 1
ATOM 714 N N . HIS A 1 91 ? -3.948 -10.085 7.653 1.00 98.81 91 HIS A N 1
ATOM 715 C CA . HIS A 1 91 ? -2.657 -9.616 8.161 1.00 98.81 91 HIS A CA 1
ATOM 716 C C . HIS A 1 91 ? -2.784 -8.944 9.531 1.00 98.81 91 HIS A C 1
ATOM 718 O O . HIS A 1 91 ? -1.997 -9.244 10.421 1.00 98.81 91 HIS A O 1
ATOM 724 N N . VAL A 1 92 ? -3.798 -8.099 9.738 1.00 98.56 92 VAL A N 1
ATOM 725 C CA . VAL A 1 92 ? -4.068 -7.464 11.039 1.00 98.56 92 VAL A CA 1
ATOM 726 C C . VAL A 1 92 ? -4.419 -8.515 12.093 1.00 98.56 92 VAL A C 1
ATOM 728 O O . VAL A 1 92 ? -3.843 -8.496 13.177 1.00 98.56 92 VAL A O 1
ATOM 731 N N . ALA A 1 93 ? -5.290 -9.477 11.772 1.00 98.69 93 ALA A N 1
ATOM 732 C CA . ALA A 1 93 ? -5.642 -10.575 12.674 1.00 98.69 93 ALA A CA 1
ATOM 733 C C . ALA A 1 93 ? -4.416 -11.420 13.056 1.00 98.69 93 ALA A C 1
ATOM 735 O O . ALA A 1 93 ? -4.214 -11.746 14.228 1.00 98.69 93 ALA A O 1
ATOM 736 N N . HIS A 1 94 ? -3.558 -11.736 12.081 1.00 98.81 94 HIS A N 1
ATOM 737 C CA . HIS A 1 94 ? -2.323 -12.463 12.349 1.00 98.81 94 HIS A CA 1
ATOM 738 C C . HIS A 1 94 ? -1.354 -11.651 13.214 1.00 98.81 94 HIS A C 1
ATOM 740 O O . HIS A 1 94 ? -0.816 -12.175 14.186 1.00 98.81 94 HIS A O 1
ATOM 746 N N . TYR A 1 95 ? -1.186 -10.360 12.931 1.00 98.62 95 TYR A N 1
ATOM 747 C CA . TYR A 1 95 ? -0.341 -9.494 13.743 1.00 98.62 95 TYR A CA 1
ATOM 748 C C . TYR A 1 95 ? -0.850 -9.396 15.189 1.00 98.62 95 TYR A C 1
ATOM 750 O O . TYR A 1 95 ? -0.076 -9.528 16.137 1.00 98.62 95 TYR A O 1
ATOM 758 N N . PHE A 1 96 ? -2.164 -9.260 15.376 1.00 98.38 96 PHE A N 1
ATOM 759 C CA . PHE A 1 96 ? -2.784 -9.226 16.700 1.00 98.38 96 PHE A CA 1
ATOM 760 C C . PHE A 1 96 ? -2.590 -10.544 17.448 1.00 98.38 96 PHE A C 1
ATOM 762 O O . PHE A 1 96 ? -2.308 -10.527 18.644 1.00 98.38 96 PHE A O 1
ATOM 769 N N . HIS A 1 97 ? -2.674 -11.678 16.746 1.00 98.38 97 HIS A N 1
ATOM 770 C CA . HIS A 1 97 ? -2.351 -12.985 17.311 1.00 98.38 97 HIS A CA 1
ATOM 771 C C . HIS A 1 97 ? -0.896 -13.050 17.805 1.00 98.38 97 HIS A C 1
ATOM 773 O O . HIS A 1 97 ? -0.668 -13.439 18.947 1.00 98.38 97 HIS A O 1
ATOM 779 N N . LEU A 1 98 ? 0.074 -12.601 16.999 1.00 98.44 98 LEU A N 1
ATOM 780 C CA . LEU A 1 98 ? 1.494 -12.571 17.382 1.00 98.44 98 LEU A CA 1
ATOM 781 C C . LEU A 1 98 ? 1.771 -11.653 18.588 1.00 98.44 98 LEU A C 1
ATOM 783 O O . LEU A 1 98 ? 2.670 -11.928 19.380 1.00 98.44 98 LEU A O 1
ATOM 787 N N . LEU A 1 99 ? 0.991 -10.581 18.746 1.00 97.44 99 LEU A N 1
ATOM 788 C CA . LEU A 1 99 ? 1.059 -9.663 19.888 1.00 97.44 99 LEU A CA 1
ATOM 789 C C . LEU A 1 99 ? 0.235 -10.121 21.105 1.00 97.44 99 LEU A C 1
ATOM 791 O O . LEU A 1 99 ? 0.242 -9.440 22.130 1.00 97.44 99 LEU A O 1
ATOM 795 N N . ASN A 1 100 ? -0.467 -11.256 21.024 1.00 96.81 100 ASN A N 1
ATOM 796 C CA . ASN A 1 100 ? -1.410 -11.733 22.043 1.00 96.81 100 ASN A CA 1
ATOM 797 C C . ASN A 1 100 ? -2.526 -10.721 22.377 1.00 96.81 100 ASN A C 1
ATOM 799 O O . ASN A 1 100 ? -3.004 -10.649 23.513 1.00 96.81 100 ASN A O 1
ATOM 803 N N . LEU A 1 101 ? -2.959 -9.933 21.390 1.00 96.50 101 LEU A N 1
ATOM 804 C CA . LEU A 1 101 ? -4.095 -9.024 21.527 1.00 96.50 101 LEU A CA 1
ATOM 805 C C . LEU A 1 101 ? -5.409 -9.793 21.373 1.00 96.50 101 LEU A C 1
ATOM 807 O O . LEU A 1 101 ? -5.536 -10.693 20.542 1.00 96.50 101 LEU A O 1
ATOM 811 N N . LYS A 1 102 ? -6.414 -9.427 22.173 1.00 96.88 102 LYS A N 1
ATOM 812 C CA . LYS A 1 102 ? -7.741 -10.047 22.112 1.00 96.88 102 LYS A CA 1
ATOM 813 C C . LYS A 1 102 ? -8.546 -9.448 20.970 1.00 96.88 102 LYS A C 1
ATOM 815 O O . LYS A 1 102 ? -8.846 -8.254 20.989 1.00 96.88 102 LYS A O 1
ATOM 820 N N . TYR A 1 103 ? -8.951 -10.285 20.024 1.00 98.12 103 TYR A N 1
ATOM 821 C CA . TYR A 1 103 ? -9.806 -9.859 18.927 1.00 98.12 103 TYR A CA 1
ATOM 822 C C . TYR A 1 103 ? -10.851 -10.906 18.555 1.00 98.12 103 TYR A C 1
ATOM 824 O O . TYR A 1 103 ? -10.713 -12.092 18.852 1.00 98.12 103 TYR A O 1
ATOM 832 N N . GLN A 1 104 ? -11.894 -10.434 17.887 1.00 98.19 104 GLN A N 1
ATOM 833 C CA . GLN A 1 104 ? -12.871 -11.226 17.158 1.00 98.19 104 GLN A CA 1
ATOM 834 C C . GLN A 1 104 ? -12.876 -10.766 15.700 1.00 98.19 104 GLN A C 1
ATOM 836 O O . GLN A 1 104 ? -12.418 -9.667 15.383 1.00 98.19 104 GLN A O 1
ATOM 841 N N . THR A 1 105 ? -13.404 -11.594 14.811 1.00 98.44 105 THR A N 1
ATOM 842 C CA . THR A 1 105 ? -13.587 -11.251 13.398 1.00 98.44 105 THR A CA 1
ATOM 843 C C . THR A 1 105 ? -15.060 -11.317 13.037 1.00 98.44 105 THR A C 1
ATOM 845 O O . THR A 1 105 ? -15.815 -12.056 13.667 1.00 98.44 105 THR A O 1
ATOM 848 N N . TRP A 1 106 ? -15.470 -10.558 12.032 1.00 98.50 106 TRP A N 1
ATOM 849 C CA . TRP A 1 106 ? -16.739 -10.744 11.340 1.00 98.50 106 TRP A CA 1
ATOM 850 C C . TRP A 1 106 ? -16.546 -10.442 9.861 1.00 98.50 106 TRP A C 1
ATOM 852 O O . TRP A 1 106 ? -15.863 -9.481 9.510 1.00 98.50 106 TRP A O 1
ATOM 862 N N . ASP A 1 107 ? -17.158 -11.218 8.978 1.00 97.62 107 ASP A N 1
ATOM 863 C CA . ASP A 1 107 ? -17.260 -10.865 7.568 1.00 97.62 107 ASP A CA 1
ATOM 864 C C . ASP A 1 107 ? -18.628 -11.244 6.998 1.00 97.62 107 ASP A C 1
ATOM 866 O O . ASP A 1 107 ? -19.427 -11.910 7.647 1.00 97.62 107 ASP A O 1
ATOM 870 N N . ARG A 1 108 ? -18.897 -10.814 5.763 1.00 95.00 108 ARG A N 1
ATOM 871 C CA . ARG A 1 108 ? -20.198 -10.976 5.095 1.00 95.00 108 ARG A CA 1
ATOM 872 C C . ARG A 1 108 ? -20.657 -12.427 4.880 1.00 95.00 108 ARG A C 1
ATOM 874 O O . ARG A 1 108 ? -21.764 -12.622 4.393 1.00 95.00 108 ARG A O 1
ATOM 881 N N . SER A 1 109 ? -19.798 -13.420 5.113 1.00 95.88 109 SER A N 1
ATOM 882 C CA . SER A 1 109 ? -20.186 -14.835 5.095 1.00 95.88 109 SER A CA 1
ATOM 883 C C . SER A 1 109 ? -20.859 -15.285 6.395 1.00 95.88 109 SER A C 1
ATOM 885 O O . SER A 1 109 ? -21.536 -16.311 6.397 1.00 95.88 109 SER A O 1
ATOM 887 N N . GLU A 1 110 ? -20.708 -14.520 7.479 1.00 95.81 110 GLU A N 1
ATOM 888 C CA . GLU A 1 110 ? -21.414 -14.730 8.740 1.00 95.81 110 GLU A CA 1
ATOM 889 C C . GLU A 1 110 ? -22.797 -14.061 8.731 1.00 95.81 110 GLU A C 1
ATOM 891 O O . GLU A 1 110 ? -23.041 -13.082 8.024 1.00 95.81 110 GLU A O 1
ATOM 896 N N . ASP A 1 111 ? -23.704 -14.568 9.569 1.00 93.06 111 ASP A N 1
ATOM 897 C CA . ASP A 1 111 ? -25.021 -13.965 9.770 1.00 93.06 111 ASP A CA 1
ATOM 898 C C . ASP A 1 111 ? -24.886 -12.553 10.370 1.00 93.06 111 ASP A C 1
ATOM 900 O O . ASP A 1 111 ? -24.109 -12.317 11.304 1.00 93.06 111 ASP A O 1
ATOM 904 N N . ILE A 1 112 ? -25.659 -11.601 9.844 1.00 93.50 112 ILE A N 1
ATOM 905 C CA . ILE A 1 112 ? -25.635 -10.207 10.300 1.00 93.50 112 ILE A CA 1
ATOM 906 C C . ILE A 1 112 ? -26.081 -10.064 11.762 1.00 93.50 112 ILE A C 1
ATOM 908 O O . ILE A 1 112 ? -25.605 -9.181 12.471 1.00 93.50 112 ILE A O 1
ATOM 912 N N . SER A 1 113 ? -26.931 -10.965 12.262 1.00 92.56 113 SER A N 1
ATOM 913 C CA . SER A 1 113 ? -27.370 -10.983 13.663 1.00 92.56 113 SER A CA 1
ATOM 914 C C . SER A 1 113 ? -26.216 -11.219 14.644 1.00 92.56 113 SER A C 1
ATOM 916 O O . SER A 1 113 ? -26.265 -10.738 15.778 1.00 92.56 113 SER A O 1
ATOM 918 N N . ALA A 1 114 ? -25.139 -11.884 14.209 1.00 94.56 114 ALA A N 1
ATOM 919 C CA . ALA A 1 114 ? -23.948 -12.079 15.029 1.00 94.56 114 ALA A CA 1
ATOM 920 C C . ALA A 1 114 ? -23.160 -10.773 15.234 1.00 94.56 114 ALA A C 1
ATOM 922 O O . ALA A 1 114 ? -22.473 -10.631 16.248 1.00 94.56 114 ALA A O 1
ATOM 923 N N . LEU A 1 115 ? -23.265 -9.808 14.310 1.00 96.38 115 LEU A N 1
ATOM 924 C CA . LEU A 1 115 ? -22.484 -8.569 14.338 1.00 96.38 115 LEU A CA 1
ATOM 925 C C . LEU A 1 115 ? -22.755 -7.753 15.605 1.00 96.38 115 LEU A C 1
ATOM 927 O O . LEU A 1 115 ? -21.809 -7.326 16.265 1.00 96.38 115 LEU A O 1
ATOM 931 N N . ALA A 1 116 ? -24.026 -7.590 15.985 1.00 94.62 116 ALA A N 1
ATOM 932 C CA . ALA A 1 116 ? -24.420 -6.774 17.135 1.00 94.62 116 ALA A CA 1
ATOM 933 C C . ALA A 1 116 ? -23.737 -7.234 18.435 1.00 94.62 116 ALA A C 1
ATOM 935 O O . ALA A 1 116 ? -23.169 -6.422 19.164 1.00 94.62 116 ALA A O 1
ATOM 936 N N . GLY A 1 117 ? -23.711 -8.548 18.691 1.00 95.31 117 GLY A N 1
ATOM 937 C CA . GLY A 1 117 ? -23.047 -9.107 19.871 1.00 95.31 117 GLY A CA 1
ATOM 938 C C . GLY A 1 117 ? -21.535 -8.862 19.873 1.00 95.31 117 GLY A C 1
ATOM 939 O O . GLY A 1 117 ? -20.966 -8.494 20.904 1.00 95.31 117 GLY A O 1
ATOM 940 N N . LYS A 1 118 ? -20.881 -9.002 18.712 1.00 97.69 118 LYS A N 1
ATOM 941 C CA . LYS A 1 118 ? -19.436 -8.754 18.567 1.00 97.69 118 LYS A CA 1
ATOM 942 C C . LYS A 1 118 ? -19.084 -7.274 18.739 1.00 97.69 118 LYS A C 1
ATOM 944 O O . LYS A 1 118 ? -18.083 -6.956 19.382 1.00 97.69 118 LYS A O 1
ATOM 949 N N . VAL A 1 119 ? -19.921 -6.377 18.215 1.00 97.12 119 VAL A N 1
ATOM 950 C CA . VAL A 1 119 ? -19.810 -4.921 18.389 1.00 97.12 119 VAL A CA 1
ATOM 951 C C . VAL A 1 119 ? -19.927 -4.549 19.867 1.00 97.12 119 VAL A C 1
ATOM 953 O O . VAL A 1 119 ? -19.056 -3.857 20.391 1.00 97.12 119 VAL A O 1
ATOM 956 N N . SER A 1 120 ? -20.938 -5.060 20.576 1.00 95.12 120 SER A N 1
ATOM 957 C CA . SER A 1 120 ? -21.108 -4.798 22.011 1.00 95.12 120 SER A CA 1
ATOM 958 C C . SER A 1 120 ? -19.924 -5.288 22.853 1.00 95.12 120 SER A C 1
ATOM 960 O O . SER A 1 120 ? -19.540 -4.610 23.804 1.00 95.12 120 SER A O 1
ATOM 962 N N . ALA A 1 121 ? -19.321 -6.426 22.493 1.00 95.88 121 ALA A N 1
ATOM 963 C CA . ALA A 1 121 ? -18.181 -7.020 23.199 1.00 95.88 121 ALA A CA 1
ATOM 964 C C . ALA A 1 121 ? -16.819 -6.353 22.900 1.00 95.88 121 ALA A C 1
ATOM 966 O O . ALA A 1 121 ? -15.799 -6.732 23.491 1.00 95.88 121 ALA A O 1
ATOM 967 N N . SER A 1 122 ? -16.783 -5.382 21.987 1.00 97.19 122 SER A N 1
ATOM 968 C CA . SER A 1 122 ? -15.554 -4.738 21.522 1.00 97.19 122 SER A CA 1
ATOM 969 C C . SER A 1 122 ? -15.477 -3.283 21.978 1.00 97.19 122 SER A C 1
ATOM 971 O O . SER A 1 122 ? -16.497 -2.609 22.126 1.00 97.19 122 SER A O 1
ATOM 973 N N . SER A 1 123 ? -14.261 -2.791 22.209 1.00 96.94 123 SER A N 1
ATOM 974 C CA . SER A 1 123 ? -13.999 -1.360 22.400 1.00 96.94 123 SER A CA 1
ATOM 975 C C . SER A 1 123 ? -13.538 -0.684 21.110 1.00 96.94 123 SER A C 1
ATOM 977 O O . SER A 1 123 ? -13.843 0.486 20.897 1.00 96.94 123 SER A O 1
ATOM 979 N N . HIS A 1 124 ? -12.846 -1.425 20.239 1.00 98.31 124 HIS A N 1
ATOM 980 C CA . HIS A 1 124 ? -12.350 -0.941 18.952 1.00 98.31 124 HIS A CA 1
ATOM 981 C C . HIS A 1 124 ? -12.904 -1.795 17.811 1.00 98.31 124 HIS A C 1
ATOM 983 O O . HIS A 1 124 ? -12.849 -3.025 17.869 1.00 98.31 124 HIS A O 1
ATOM 989 N N . ILE A 1 125 ? -13.410 -1.154 16.761 1.00 98.56 125 ILE A N 1
ATOM 990 C CA . ILE A 1 125 ? -13.979 -1.821 15.586 1.00 98.56 125 ILE A CA 1
ATOM 991 C C . ILE A 1 125 ? -13.183 -1.388 14.362 1.00 98.56 125 ILE A C 1
ATOM 993 O O . ILE A 1 125 ? -13.134 -0.211 14.013 1.00 98.56 125 ILE A O 1
ATOM 997 N N . LEU A 1 126 ? -12.534 -2.357 13.729 1.00 98.75 126 LEU A N 1
ATOM 998 C CA . LEU A 1 126 ? -11.573 -2.168 12.657 1.00 98.75 126 LEU A CA 1
ATOM 999 C C . LEU A 1 126 ? -12.209 -2.592 11.328 1.00 98.75 126 LEU A C 1
ATOM 1001 O O . LEU A 1 126 ? -12.321 -3.781 11.033 1.00 98.75 126 LEU A O 1
ATOM 1005 N N . LEU A 1 127 ? -12.617 -1.623 10.514 1.00 98.69 127 LEU A N 1
ATOM 1006 C CA . LEU A 1 127 ? -13.170 -1.831 9.182 1.00 98.69 127 LEU A CA 1
ATOM 1007 C C . LEU A 1 127 ? -12.038 -2.082 8.174 1.00 98.69 127 LEU A C 1
ATOM 1009 O O . LEU A 1 127 ? -11.489 -1.161 7.565 1.00 98.69 127 LEU A O 1
ATOM 1013 N N . ALA A 1 128 ? -11.701 -3.356 7.981 1.00 98.38 128 ALA A N 1
ATOM 1014 C CA . ALA A 1 128 ? -10.749 -3.847 6.986 1.00 98.38 128 ALA A CA 1
ATOM 1015 C C . ALA A 1 128 ? -11.472 -4.351 5.718 1.00 98.38 128 ALA A C 1
ATOM 1017 O O . ALA A 1 128 ? -11.210 -5.446 5.208 1.00 98.38 128 ALA A O 1
ATOM 1018 N N . ILE A 1 129 ? -12.390 -3.522 5.217 1.00 98.00 129 ILE A N 1
ATOM 1019 C CA . ILE A 1 129 ? -13.202 -3.740 4.010 1.00 98.00 129 ILE A CA 1
ATOM 1020 C C . ILE A 1 129 ? -12.790 -2.777 2.888 1.00 98.00 129 ILE A C 1
ATOM 1022 O O . ILE A 1 129 ? -11.933 -1.918 3.078 1.00 98.00 129 ILE A O 1
ATOM 1026 N N . SER A 1 130 ? -13.373 -2.936 1.698 1.00 97.06 130 SER A N 1
ATOM 1027 C CA . SER A 1 130 ? -13.100 -2.052 0.561 1.00 97.06 130 SER A CA 1
ATOM 1028 C C . SER A 1 130 ? -13.556 -0.620 0.825 1.00 97.06 130 SER A C 1
ATOM 1030 O O . SER A 1 130 ? -14.645 -0.414 1.358 1.00 97.06 130 SER A O 1
ATOM 1032 N N . ASP A 1 131 ? -12.796 0.346 0.316 1.00 96.50 131 ASP A N 1
ATOM 1033 C CA . ASP A 1 131 ? -13.096 1.780 0.373 1.00 96.50 131 ASP A CA 1
ATOM 1034 C C . ASP A 1 131 ? -14.540 2.121 -0.032 1.00 96.50 131 ASP A C 1
ATOM 1036 O O . ASP A 1 131 ? -15.222 2.859 0.672 1.00 96.50 131 ASP A O 1
ATOM 1040 N N . SER A 1 132 ? -15.050 1.504 -1.102 1.00 96.81 132 SER A N 1
ATOM 1041 C CA . SER A 1 132 ? -16.419 1.714 -1.597 1.00 96.81 132 SER A CA 1
ATOM 1042 C C . SER A 1 132 ? -17.528 1.211 -0.666 1.00 96.81 132 SER A C 1
ATOM 1044 O O . SER A 1 132 ? -18.690 1.526 -0.891 1.00 96.81 132 SER A O 1
ATOM 1046 N N . ALA A 1 133 ? -17.195 0.393 0.333 1.00 97.00 133 ALA A N 1
ATOM 1047 C CA . ALA A 1 133 ? -18.147 -0.171 1.288 1.00 97.00 133 ALA A CA 1
ATOM 1048 C C . ALA A 1 133 ? -18.078 0.507 2.664 1.00 97.00 133 ALA A C 1
ATOM 1050 O O . ALA A 1 133 ? -18.938 0.250 3.500 1.00 97.00 133 ALA A O 1
ATOM 1051 N N . LEU A 1 134 ? -17.064 1.345 2.919 1.00 97.00 134 LEU A N 1
ATOM 1052 C CA . LEU A 1 134 ? -16.836 1.932 4.242 1.00 97.00 134 LEU A CA 1
ATOM 1053 C C . LEU A 1 134 ? -18.008 2.798 4.700 1.00 97.00 134 LEU A C 1
ATOM 1055 O O . LEU A 1 134 ? -18.502 2.613 5.808 1.00 97.00 134 LEU A O 1
ATOM 1059 N N . GLU A 1 135 ? -18.449 3.729 3.854 1.00 95.38 135 GLU A N 1
ATOM 1060 C CA . GLU A 1 135 ? -19.472 4.703 4.233 1.00 95.38 135 GLU A CA 1
ATOM 1061 C C . GLU A 1 135 ? -20.822 4.037 4.497 1.00 95.38 135 GLU A C 1
ATOM 1063 O O . GLU A 1 135 ? -21.399 4.233 5.564 1.00 95.38 135 GLU A O 1
ATOM 1068 N N . SER A 1 136 ? -21.304 3.209 3.567 1.00 95.94 136 SER A N 1
ATOM 1069 C CA . SER A 1 136 ? -22.595 2.535 3.718 1.00 95.94 136 SER A CA 1
ATOM 1070 C C . SER A 1 136 ? -22.607 1.598 4.922 1.00 95.94 136 SER A C 1
ATOM 1072 O O . SER A 1 136 ? -23.535 1.658 5.723 1.00 95.94 136 SER A O 1
ATOM 1074 N N . PHE A 1 137 ? -21.552 0.797 5.108 1.00 96.81 137 PHE A N 1
ATOM 1075 C CA . PHE A 1 137 ? -21.459 -0.124 6.239 1.00 96.81 137 PHE A CA 1
ATOM 1076 C C . PHE A 1 137 ? -21.422 0.619 7.582 1.00 96.81 137 PHE A C 1
ATOM 1078 O O . PHE A 1 137 ? -22.069 0.207 8.544 1.00 96.81 137 PHE A O 1
ATOM 1085 N N . TYR A 1 138 ? -20.683 1.731 7.651 1.00 96.19 138 TYR A N 1
ATOM 1086 C CA . TYR A 1 138 ? -20.648 2.578 8.840 1.00 96.19 138 TYR A CA 1
ATOM 1087 C C . TYR A 1 138 ? -22.036 3.134 9.175 1.00 96.19 138 TYR A C 1
ATOM 1089 O O . TYR A 1 138 ? -22.489 2.986 10.310 1.00 96.19 138 TYR A O 1
ATOM 1097 N N . GLN A 1 139 ? -22.724 3.729 8.197 1.00 95.62 139 GLN A N 1
ATOM 1098 C CA . GLN A 1 139 ? -24.042 4.330 8.414 1.00 95.62 139 GLN A CA 1
ATOM 1099 C C . GLN A 1 139 ? -25.094 3.293 8.817 1.00 95.62 139 GLN A C 1
ATOM 1101 O O . GLN A 1 139 ? -25.924 3.565 9.678 1.00 95.62 139 GLN A O 1
ATOM 1106 N N . GLU A 1 140 ? -25.054 2.107 8.211 1.00 95.81 140 GLU A N 1
ATOM 1107 C CA . GLU A 1 140 ? -26.057 1.067 8.439 1.00 95.81 140 GLU A CA 1
ATOM 1108 C C . GLU A 1 140 ? -25.885 0.354 9.787 1.00 95.81 140 GLU A C 1
ATOM 1110 O O . GLU A 1 140 ? -26.873 -0.040 10.407 1.00 95.81 140 GLU A O 1
ATOM 1115 N N . HIS A 1 141 ? -24.644 0.172 10.251 1.00 95.81 141 HIS A N 1
ATOM 1116 C CA . HIS A 1 141 ? -24.374 -0.729 11.374 1.00 95.81 141 HIS A CA 1
ATOM 1117 C C . HIS A 1 141 ? -23.640 -0.102 12.554 1.00 95.81 141 HIS A C 1
ATOM 1119 O O . HIS A 1 141 ? -23.702 -0.669 13.644 1.00 95.81 141 HIS A O 1
ATOM 1125 N N . LEU A 1 142 ? -22.919 1.008 12.370 1.00 96.00 142 LEU A N 1
ATOM 1126 C CA . LEU A 1 142 ? -21.957 1.503 13.361 1.00 96.00 142 LEU A CA 1
ATOM 1127 C C . LEU A 1 142 ? -22.190 2.947 13.821 1.00 96.00 142 LEU A C 1
ATOM 1129 O O . LEU A 1 142 ? -21.688 3.311 14.880 1.00 96.00 142 LEU A O 1
ATOM 1133 N N . ALA A 1 143 ? -22.954 3.758 13.086 1.00 93.69 143 ALA A N 1
ATOM 1134 C CA . ALA A 1 143 ? -23.152 5.177 13.393 1.00 93.69 143 ALA A CA 1
ATOM 1135 C C . ALA A 1 143 ? -23.765 5.438 14.783 1.00 93.69 143 ALA A C 1
ATOM 1137 O O . ALA A 1 143 ? -23.490 6.468 15.389 1.00 93.69 143 ALA A O 1
ATOM 1138 N N . GLN A 1 144 ? -24.555 4.499 15.314 1.00 93.31 144 GLN A N 1
ATOM 1139 C CA . GLN A 1 144 ? -25.152 4.579 16.651 1.00 93.31 144 GLN A CA 1
ATOM 1140 C C . GLN A 1 144 ? -24.193 4.216 17.801 1.00 93.31 144 GLN A C 1
ATOM 1142 O O . GLN A 1 144 ? -24.560 4.335 18.968 1.00 93.31 144 GLN A O 1
ATOM 1147 N N . HIS A 1 145 ? -22.988 3.730 17.498 1.00 93.88 145 HIS A N 1
ATOM 1148 C CA . HIS A 1 145 ? -22.027 3.214 18.474 1.00 93.88 145 HIS A CA 1
ATOM 1149 C C . HIS A 1 145 ? -20.951 4.254 18.827 1.00 93.88 145 HIS A C 1
ATOM 1151 O O . HIS A 1 145 ? -19.757 4.016 18.658 1.00 93.88 145 HIS A O 1
ATOM 1157 N N . GLU A 1 146 ? -21.379 5.413 19.338 1.00 90.44 146 GLU A N 1
ATOM 1158 C CA . GLU A 1 146 ? -20.495 6.535 19.712 1.00 90.44 146 GLU A CA 1
ATOM 1159 C C . GLU A 1 146 ? -19.531 6.207 20.868 1.00 90.44 146 GLU A C 1
ATOM 1161 O O . GLU A 1 146 ? -18.536 6.901 21.067 1.00 90.44 146 GLU A O 1
ATOM 1166 N N . ASP A 1 147 ? -19.799 5.139 21.629 1.00 93.31 147 ASP A N 1
ATOM 1167 C CA . ASP A 1 147 ? -18.928 4.646 22.700 1.00 93.31 147 ASP A CA 1
ATOM 1168 C C . ASP A 1 147 ? -17.722 3.840 22.185 1.00 93.31 147 ASP A C 1
ATOM 1170 O O . ASP A 1 147 ? -16.861 3.445 22.976 1.00 93.31 147 ASP A O 1
ATOM 1174 N N . LYS A 1 148 ? -17.666 3.558 20.877 1.00 96.00 148 LYS A N 1
ATOM 1175 C CA . LYS A 1 148 ? -16.646 2.711 20.250 1.00 96.00 148 LYS A CA 1
ATOM 1176 C C . LYS A 1 148 ? -15.619 3.539 19.497 1.00 96.00 148 LYS A C 1
ATOM 1178 O O . LYS A 1 148 ? -15.948 4.505 18.814 1.00 96.00 148 LYS A O 1
ATOM 1183 N N . THR A 1 149 ? -14.372 3.076 19.513 1.00 97.69 149 THR A N 1
ATOM 1184 C CA . THR A 1 149 ? -13.354 3.581 18.590 1.00 97.69 149 THR A CA 1
ATOM 1185 C C . THR A 1 149 ? -13.498 2.872 17.251 1.00 97.69 149 THR A C 1
ATOM 1187 O O . THR A 1 149 ? -13.235 1.673 17.136 1.00 97.69 149 THR A O 1
ATOM 1190 N N . LEU A 1 150 ? -13.891 3.611 16.220 1.00 98.25 150 LEU A N 1
ATOM 1191 C CA . LEU A 1 150 ? -14.036 3.084 14.868 1.00 98.25 150 LEU A CA 1
ATOM 1192 C C . LEU A 1 150 ? -12.806 3.439 14.039 1.00 98.25 150 LEU A C 1
ATOM 1194 O O . LEU A 1 150 ? -12.417 4.604 13.963 1.00 98.25 150 LEU A O 1
ATOM 1198 N N . VAL A 1 151 ? -12.197 2.441 13.407 1.00 98.62 151 VAL A N 1
ATOM 1199 C CA . VAL A 1 151 ? -10.970 2.607 12.624 1.00 98.62 151 VAL A CA 1
ATOM 1200 C C . VAL A 1 151 ? -11.147 1.973 11.259 1.00 98.62 151 VAL A C 1
ATOM 1202 O O . VAL A 1 151 ? -11.643 0.858 11.156 1.00 98.62 151 VAL A O 1
ATOM 1205 N N . HIS A 1 152 ? -10.684 2.634 10.207 1.00 98.69 152 HIS A N 1
ATOM 1206 C CA . HIS A 1 152 ? -10.555 2.030 8.886 1.00 98.69 152 HIS A CA 1
ATOM 1207 C C . HIS A 1 152 ? -9.128 2.175 8.354 1.00 98.69 152 HIS A C 1
ATOM 1209 O O . HIS A 1 152 ? -8.352 3.028 8.790 1.00 98.69 152 HIS A O 1
ATOM 1215 N N . PHE A 1 153 ? -8.793 1.377 7.342 1.00 98.50 153 PHE A N 1
ATOM 1216 C CA . PHE A 1 153 ? -7.431 1.307 6.805 1.00 98.50 153 PHE A CA 1
ATOM 1217 C C . PHE A 1 153 ? -7.251 2.006 5.450 1.00 98.50 153 PHE A C 1
ATOM 1219 O O . PHE A 1 153 ? -6.171 1.914 4.882 1.00 98.50 153 PHE A O 1
ATOM 1226 N N . SER A 1 154 ? -8.259 2.717 4.922 1.00 97.81 154 SER A N 1
ATOM 1227 C CA . SER A 1 154 ? -8.107 3.481 3.670 1.00 97.81 154 SER A CA 1
ATOM 1228 C C . SER A 1 154 ? -7.007 4.552 3.757 1.00 97.81 154 SER A C 1
ATOM 1230 O O . SER A 1 154 ? -6.984 5.406 4.654 1.00 97.81 154 SER A O 1
ATOM 1232 N N . GLY A 1 155 ? -6.119 4.548 2.760 1.00 96.44 155 GLY A N 1
ATOM 1233 C CA . GLY A 1 155 ? -5.118 5.597 2.572 1.00 96.44 155 GLY A CA 1
ATOM 1234 C C . GLY A 1 155 ? -5.717 6.916 2.081 1.00 96.44 155 GLY A C 1
ATOM 1235 O O . GLY A 1 155 ? -5.220 7.979 2.457 1.00 96.44 155 GLY A O 1
ATOM 1236 N N . ALA A 1 156 ? -6.802 6.857 1.304 1.00 96.00 156 ALA A N 1
ATOM 1237 C CA . ALA A 1 156 ? -7.363 7.997 0.580 1.00 96.00 156 ALA A CA 1
ATOM 1238 C C . ALA A 1 156 ? -8.575 8.643 1.268 1.00 96.00 156 ALA A C 1
ATOM 1240 O O . ALA A 1 156 ? -8.758 9.853 1.156 1.00 96.00 156 ALA A O 1
ATOM 1241 N N . LEU A 1 157 ? -9.389 7.864 1.984 1.00 96.00 157 LEU A N 1
ATOM 1242 C CA . LEU A 1 157 ? -10.677 8.315 2.516 1.00 96.00 157 LEU A CA 1
ATOM 1243 C C . LEU A 1 157 ? -10.591 8.727 3.979 1.00 96.00 157 LEU A C 1
ATOM 1245 O O . LEU A 1 157 ? -9.857 8.115 4.745 1.00 96.00 157 LEU A O 1
ATOM 1249 N N . TYR A 1 158 ? -11.362 9.735 4.375 1.00 94.88 158 TYR A N 1
ATOM 1250 C CA . TYR A 1 158 ? -11.588 10.092 5.773 1.00 94.88 158 TYR A CA 1
ATOM 1251 C C . TYR A 1 158 ? -13.068 10.384 5.983 1.00 94.88 158 TYR A C 1
ATOM 1253 O O . TYR A 1 158 ? -13.670 11.128 5.209 1.00 94.88 158 TYR A O 1
ATOM 1261 N N . PHE A 1 159 ? -13.618 9.835 7.061 1.00 90.88 159 PHE A N 1
ATOM 1262 C CA . PHE A 1 159 ? -14.998 10.044 7.467 1.00 90.88 159 PHE A CA 1
ATOM 1263 C C . PHE A 1 159 ? -15.018 10.595 8.886 1.00 90.88 159 PHE A C 1
ATOM 1265 O O . PHE A 1 159 ? -14.340 10.081 9.777 1.00 90.88 159 PHE A O 1
ATOM 1272 N N . LYS A 1 160 ? -15.818 11.637 9.120 1.00 89.12 160 LYS A N 1
ATOM 1273 C CA . LYS A 1 160 ? -16.033 12.137 10.479 1.00 89.12 160 LYS A CA 1
ATOM 1274 C C . LYS A 1 160 ? -16.679 11.025 11.317 1.00 89.12 160 LYS A C 1
ATOM 1276 O O . LYS A 1 160 ? -17.687 10.468 10.899 1.00 89.12 160 LYS A O 1
ATOM 1281 N N . GLY A 1 161 ? -16.106 10.731 12.483 1.00 88.19 161 GLY A N 1
ATOM 1282 C CA . GLY A 1 161 ? -16.546 9.631 13.354 1.00 88.19 161 GLY A CA 1
ATOM 1283 C C . GLY A 1 161 ? -15.730 8.341 13.210 1.00 88.19 161 GLY A C 1
ATOM 1284 O O . GLY A 1 161 ? -15.904 7.434 14.013 1.00 88.19 161 GLY A O 1
ATOM 1285 N N . MET A 1 162 ? -14.802 8.268 12.249 1.00 96.25 162 MET A N 1
ATOM 1286 C CA . MET A 1 162 ? -13.840 7.169 12.141 1.00 96.25 162 MET A CA 1
ATOM 1287 C C . MET A 1 162 ? -12.404 7.691 12.084 1.00 96.25 162 MET A C 1
ATOM 1289 O O . MET A 1 162 ? -12.115 8.734 11.494 1.00 96.25 162 MET A O 1
ATOM 1293 N N . ILE A 1 163 ? -11.489 6.931 12.673 1.00 98.19 163 ILE A N 1
ATOM 1294 C CA . ILE A 1 163 ? -10.052 7.140 12.547 1.00 98.19 163 ILE A CA 1
ATOM 1295 C C . ILE A 1 163 ? -9.568 6.429 11.281 1.00 98.19 163 ILE A C 1
ATOM 1297 O O . ILE A 1 163 ? -9.851 5.251 11.064 1.00 98.19 163 ILE A O 1
ATOM 1301 N N . ALA A 1 164 ? -8.782 7.118 10.459 1.00 98.50 164 ALA A N 1
ATOM 1302 C CA . ALA A 1 164 ? -8.048 6.480 9.375 1.00 98.50 164 ALA A CA 1
ATOM 1303 C C . ALA A 1 164 ? -6.656 6.093 9.881 1.00 98.50 164 ALA A C 1
ATOM 1305 O O . ALA A 1 164 ? -5.866 6.980 10.194 1.00 98.50 164 ALA A O 1
ATOM 1306 N N . ALA A 1 165 ? -6.339 4.800 9.928 1.00 98.62 165 ALA A N 1
ATOM 1307 C CA . ALA A 1 165 ? -5.021 4.298 10.312 1.00 98.62 165 ALA A CA 1
ATOM 1308 C C . ALA A 1 165 ? -4.415 3.484 9.165 1.00 98.62 165 ALA A C 1
ATOM 1310 O O . ALA A 1 165 ? -4.437 2.258 9.182 1.00 98.62 165 ALA A O 1
ATOM 1311 N N . HIS A 1 166 ? -3.904 4.155 8.132 1.00 98.56 166 HIS A N 1
ATOM 1312 C CA . HIS A 1 166 ? -3.388 3.474 6.942 1.00 98.56 166 HIS A CA 1
ATOM 1313 C C . HIS A 1 166 ? -1.973 2.919 7.188 1.00 98.56 166 HIS A C 1
ATOM 1315 O O . HIS A 1 166 ? -1.053 3.709 7.418 1.00 98.56 166 HIS A O 1
ATOM 1321 N N . PRO A 1 167 ? -1.755 1.593 7.116 1.00 98.38 167 PRO A N 1
ATOM 1322 C CA . PRO A 1 167 ? -0.422 1.011 7.169 1.00 98.38 167 PRO A CA 1
ATOM 1323 C C . PRO A 1 167 ? 0.317 1.323 5.865 1.00 98.38 167 PRO A C 1
ATOM 1325 O O . PRO A 1 167 ? -0.126 0.942 4.784 1.00 98.38 167 PRO A O 1
ATOM 1328 N N . LEU A 1 168 ? 1.471 1.982 5.953 1.00 97.81 168 LEU A N 1
ATOM 1329 C CA . LEU A 1 168 ? 2.364 2.206 4.819 1.00 97.81 168 LEU A CA 1
ATOM 1330 C C . LEU A 1 168 ? 3.112 0.904 4.495 1.00 97.81 168 LEU A C 1
ATOM 1332 O O . LEU A 1 168 ? 4.284 0.737 4.824 1.00 97.81 168 LEU A O 1
ATOM 1336 N N . MET A 1 169 ? 2.389 -0.049 3.910 1.00 96.75 169 MET A N 1
ATOM 1337 C CA . MET A 1 169 ? 2.857 -1.400 3.615 1.00 96.75 169 MET A CA 1
ATOM 1338 C C . MET A 1 169 ? 2.062 -2.003 2.452 1.00 96.75 169 MET A C 1
ATOM 1340 O O . MET A 1 169 ? 0.943 -1.584 2.159 1.00 96.75 169 MET A O 1
ATOM 1344 N N . THR A 1 170 ? 2.626 -3.016 1.798 1.00 94.69 170 THR A N 1
ATOM 1345 C CA . THR A 1 170 ? 1.898 -3.879 0.856 1.00 94.69 170 THR A CA 1
ATOM 1346 C C . THR A 1 170 ? 1.557 -5.199 1.535 1.00 94.69 170 THR A C 1
ATOM 1348 O O . THR A 1 170 ? 2.365 -5.700 2.305 1.00 94.69 170 THR A O 1
ATOM 1351 N N . PHE A 1 171 ? 0.380 -5.769 1.265 1.00 95.88 171 PHE A N 1
ATOM 1352 C CA . PHE A 1 171 ? -0.041 -7.045 1.849 1.00 95.88 171 PHE A CA 1
ATOM 1353 C C . PHE A 1 171 ? -0.255 -8.099 0.766 1.00 95.88 171 PHE A C 1
ATOM 1355 O O . PHE A 1 171 ? -1.161 -7.995 -0.071 1.00 95.88 171 PHE A O 1
ATOM 1362 N N . GLY A 1 172 ? 0.594 -9.125 0.804 1.00 94.50 172 GLY A N 1
ATOM 1363 C CA . GLY A 1 172 ? 0.543 -10.293 -0.071 1.00 94.50 172 GLY A CA 1
ATOM 1364 C C . GLY A 1 172 ? -0.391 -11.403 0.430 1.00 94.50 172 GLY A C 1
ATOM 1365 O O . GLY A 1 172 ? -1.089 -11.236 1.436 1.00 94.50 172 GLY A O 1
ATOM 1366 N N . PRO A 1 173 ? -0.443 -12.542 -0.285 1.00 94.88 173 PRO A N 1
ATOM 1367 C CA . PRO A 1 173 ? -1.159 -13.730 0.177 1.00 94.88 173 PRO A CA 1
ATOM 1368 C C . PRO A 1 173 ? -0.526 -14.332 1.436 1.00 94.88 173 PRO A C 1
ATOM 1370 O O . PRO A 1 173 ? -1.272 -14.777 2.313 1.00 94.88 173 PRO A O 1
ATOM 1373 N N . ASP A 1 174 ? 0.805 -14.283 1.515 1.00 97.31 174 ASP A N 1
ATOM 1374 C CA . ASP A 1 174 ? 1.606 -14.785 2.625 1.00 97.31 174 ASP A CA 1
ATOM 1375 C C . ASP A 1 174 ? 1.626 -13.791 3.782 1.00 97.31 174 ASP A C 1
ATOM 1377 O O . ASP A 1 174 ? 1.651 -12.574 3.579 1.00 97.31 174 ASP A O 1
ATOM 1381 N N . LEU A 1 175 ? 1.595 -14.334 4.995 1.00 98.38 175 LEU A N 1
ATOM 1382 C CA . LEU A 1 175 ? 1.653 -13.584 6.242 1.00 98.38 175 LEU A CA 1
ATOM 1383 C C . LEU A 1 175 ? 3.105 -13.250 6.601 1.00 98.38 175 LEU A C 1
ATOM 1385 O O . LEU A 1 175 ? 4.029 -13.955 6.194 1.00 98.38 175 LEU A O 1
ATOM 1389 N N . TYR A 1 176 ? 3.303 -12.173 7.356 1.00 98.44 176 TYR A N 1
ATOM 1390 C CA . TYR A 1 176 ? 4.634 -11.728 7.765 1.00 98.44 176 TYR A CA 1
ATOM 1391 C C . TYR A 1 176 ? 5.006 -12.234 9.155 1.00 98.44 176 TYR A C 1
ATOM 1393 O O . TYR A 1 176 ? 4.149 -12.615 9.949 1.00 98.44 176 TYR A O 1
ATOM 1401 N N . ASP A 1 177 ? 6.300 -12.217 9.462 1.00 98.50 177 ASP A N 1
ATOM 1402 C CA . ASP A 1 177 ? 6.750 -12.386 10.837 1.00 98.50 177 ASP A CA 1
ATOM 1403 C C . ASP A 1 177 ? 6.477 -11.127 11.678 1.00 98.50 177 ASP A C 1
ATOM 1405 O O . ASP A 1 177 ? 6.199 -10.033 11.171 1.00 98.50 177 ASP A O 1
ATOM 1409 N N . LEU A 1 178 ? 6.577 -11.285 13.001 1.00 98.38 178 LEU A N 1
ATOM 1410 C CA . LEU A 1 178 ? 6.341 -10.200 13.951 1.00 98.38 178 LEU A CA 1
ATOM 1411 C C . LEU A 1 178 ? 7.254 -8.992 13.690 1.00 98.38 178 LEU A C 1
ATOM 1413 O O . LEU A 1 178 ? 6.797 -7.852 13.752 1.00 98.38 178 LEU A O 1
ATOM 1417 N N . SER A 1 179 ? 8.527 -9.235 13.373 1.00 98.25 179 SER A N 1
ATOM 1418 C CA . SER A 1 179 ? 9.518 -8.171 13.183 1.00 98.25 179 SER A CA 1
ATOM 1419 C C . SER A 1 179 ? 9.204 -7.288 11.975 1.00 98.25 179 SER A C 1
ATOM 1421 O O . SER A 1 179 ? 9.424 -6.079 12.009 1.00 98.25 179 SER A O 1
ATOM 1423 N N . THR A 1 180 ? 8.639 -7.877 10.923 1.00 98.44 180 THR A N 1
ATOM 1424 C CA . THR A 1 180 ? 8.200 -7.182 9.716 1.00 98.44 180 THR A CA 1
ATOM 1425 C C . THR A 1 180 ? 6.954 -6.354 10.006 1.00 98.44 180 THR A C 1
ATOM 1427 O O . THR A 1 180 ? 6.899 -5.182 9.634 1.00 98.44 180 THR A O 1
ATOM 1430 N N . TYR A 1 181 ? 5.974 -6.907 10.731 1.00 98.69 181 TYR A N 1
ATOM 1431 C CA . TYR A 1 181 ? 4.793 -6.135 11.126 1.00 98.69 181 TYR A CA 1
ATOM 1432 C C . TYR A 1 181 ? 5.138 -4.946 12.019 1.00 98.69 181 TYR A C 1
ATOM 1434 O O . TYR A 1 181 ? 4.577 -3.871 11.826 1.00 98.69 181 TYR A O 1
ATOM 1442 N N . GLN A 1 182 ? 6.073 -5.098 12.959 1.00 98.44 182 GLN A N 1
ATOM 1443 C CA . GLN A 1 182 ? 6.490 -4.022 13.865 1.00 98.44 182 GLN A CA 1
ATOM 1444 C C . GLN A 1 182 ? 7.192 -2.856 13.149 1.00 98.44 182 GLN A C 1
ATOM 1446 O O . GLN A 1 182 ? 7.192 -1.738 13.661 1.00 98.44 182 GLN A O 1
ATOM 1451 N N . GLN A 1 183 ? 7.741 -3.084 11.951 1.00 98.38 183 GLN A N 1
ATOM 1452 C CA . GLN A 1 183 ? 8.361 -2.040 11.127 1.00 98.38 183 GLN A CA 1
ATOM 1453 C C . GLN A 1 183 ? 7.352 -1.193 10.342 1.00 98.38 183 GLN A C 1
ATOM 1455 O O . GLN A 1 183 ? 7.715 -0.130 9.839 1.00 98.38 183 GLN A O 1
ATOM 1460 N N . ILE A 1 184 ? 6.092 -1.627 10.231 1.00 98.62 184 ILE A N 1
ATOM 1461 C CA . ILE A 1 184 ? 5.071 -0.892 9.476 1.00 98.62 184 ILE A CA 1
ATOM 1462 C C . ILE A 1 184 ? 4.858 0.487 10.108 1.00 98.62 184 ILE A C 1
ATOM 1464 O O . ILE A 1 184 ? 4.615 0.595 11.309 1.00 98.62 184 ILE A O 1
ATOM 1468 N N . HIS A 1 185 ? 4.915 1.539 9.293 1.00 98.69 185 HIS A N 1
ATOM 1469 C CA . HIS A 1 185 ? 4.575 2.897 9.708 1.00 98.69 185 HIS A CA 1
ATOM 1470 C C . HIS A 1 185 ? 3.098 3.181 9.426 1.00 98.69 185 HIS A C 1
ATOM 1472 O O . HIS A 1 185 ? 2.616 2.864 8.340 1.00 98.69 185 HIS A O 1
ATOM 1478 N N . PHE A 1 186 ? 2.379 3.801 10.358 1.00 98.81 186 PHE A N 1
ATOM 1479 C CA . PHE A 1 186 ? 0.971 4.160 10.168 1.00 98.81 186 PHE A CA 1
ATOM 1480 C C . PHE A 1 186 ? 0.794 5.648 9.859 1.00 98.81 186 PHE A C 1
ATOM 1482 O O . PHE A 1 186 ? 1.275 6.513 10.584 1.00 98.81 186 PHE A O 1
ATOM 1489 N N . ALA A 1 187 ? 0.051 5.950 8.799 1.00 98.62 187 ALA A N 1
ATOM 1490 C CA . ALA A 1 187 ? -0.445 7.289 8.517 1.00 98.62 187 ALA A CA 1
ATOM 1491 C C . ALA A 1 187 ? -1.825 7.476 9.161 1.00 98.62 187 ALA A C 1
ATOM 1493 O O . ALA A 1 187 ? -2.792 6.821 8.758 1.00 98.62 187 ALA A O 1
ATOM 1494 N N . LEU A 1 188 ? -1.902 8.364 10.152 1.00 98.69 188 LEU A N 1
ATOM 1495 C CA . LEU A 1 188 ? -3.094 8.598 10.962 1.00 98.69 188 LEU A CA 1
ATOM 1496 C C . LEU A 1 188 ? -3.842 9.860 10.535 1.00 98.69 188 LEU A C 1
ATOM 1498 O O . LEU A 1 188 ? -3.240 10.900 10.276 1.00 98.69 188 LEU A O 1
ATOM 1502 N N . THR A 1 189 ? -5.169 9.793 10.527 1.00 98.44 189 THR A N 1
ATOM 1503 C CA . THR A 1 189 ? -6.048 10.962 10.411 1.00 98.44 189 THR A CA 1
ATOM 1504 C C . THR A 1 189 ? -7.227 10.797 11.361 1.00 98.44 189 THR A C 1
ATOM 1506 O O . THR A 1 189 ? -7.887 9.760 11.345 1.00 98.44 189 THR A O 1
ATOM 1509 N N . GLY A 1 190 ? -7.525 11.833 12.149 1.00 96.25 190 GLY A N 1
ATOM 1510 C CA . GLY A 1 190 ? -8.647 11.833 13.095 1.00 96.25 190 GLY A CA 1
ATOM 1511 C C . GLY A 1 190 ? -8.298 11.400 14.523 1.00 96.25 190 GLY A C 1
ATOM 1512 O O . GLY A 1 190 ? -9.214 11.239 15.319 1.00 96.25 190 GLY A O 1
ATOM 1513 N N . CYS A 1 191 ? -7.013 11.232 14.848 1.00 96.62 191 CYS A N 1
ATOM 1514 C CA . CYS A 1 191 ? -6.506 10.958 16.196 1.00 96.62 191 CYS A CA 1
ATOM 1515 C C . CYS A 1 191 ? -5.072 11.491 16.358 1.00 96.62 191 CYS A C 1
ATOM 1517 O O . CYS A 1 191 ? -4.395 11.743 15.356 1.00 96.62 191 CYS A O 1
ATOM 1519 N N . ASP A 1 192 ? -4.592 11.617 17.597 1.00 95.50 192 ASP A N 1
ATOM 1520 C CA . ASP A 1 192 ? -3.263 12.184 17.892 1.00 95.50 192 ASP A CA 1
ATOM 1521 C C . ASP A 1 192 ? -2.177 11.116 18.065 1.00 95.50 192 ASP A C 1
ATOM 1523 O O . ASP A 1 192 ? -0.980 11.397 17.934 1.00 95.50 192 ASP A O 1
ATOM 1527 N N . SER A 1 193 ? -2.574 9.873 18.343 1.00 96.94 193 SER A N 1
ATOM 1528 C CA . SER A 1 193 ? -1.625 8.780 18.536 1.00 96.94 193 SER A CA 1
ATOM 1529 C C . SER A 1 193 ? -2.127 7.445 18.014 1.00 96.94 193 SER A C 1
ATOM 1531 O O . SER A 1 193 ? -3.327 7.180 17.966 1.00 96.94 193 SER A O 1
ATOM 1533 N N . LEU A 1 194 ? -1.186 6.557 17.683 1.00 97.44 194 LEU A N 1
ATOM 1534 C CA . LEU A 1 194 ? -1.524 5.188 17.305 1.00 97.44 194 LEU A CA 1
ATOM 1535 C C . LEU A 1 194 ? -2.209 4.429 18.447 1.00 97.44 194 LEU A C 1
ATOM 1537 O O . LEU A 1 194 ? -3.018 3.552 18.182 1.00 97.44 194 LEU A O 1
ATOM 1541 N N . ILE A 1 195 ? -1.926 4.776 19.705 1.00 96.75 195 ILE A N 1
ATOM 1542 C CA . ILE A 1 195 ? -2.524 4.120 20.875 1.00 96.75 195 ILE A CA 1
ATOM 1543 C C . ILE A 1 195 ? -4.035 4.378 20.948 1.00 96.75 195 ILE A C 1
ATOM 1545 O O . ILE A 1 195 ? -4.760 3.506 21.410 1.00 96.75 195 ILE A O 1
ATOM 1549 N N . GLU A 1 196 ? -4.517 5.529 20.472 1.00 95.25 196 GLU A N 1
ATOM 1550 C CA . GLU A 1 196 ? -5.960 5.803 20.391 1.00 95.25 196 GLU A CA 1
ATOM 1551 C C . GLU A 1 196 ? -6.651 4.931 19.342 1.00 95.25 196 GLU A C 1
ATOM 1553 O O . GLU A 1 196 ? -7.772 4.491 19.562 1.00 95.25 196 GLU A O 1
ATOM 1558 N N . ALA A 1 197 ? -5.990 4.666 18.213 1.00 96.75 197 ALA A N 1
ATOM 1559 C CA . ALA A 1 197 ? -6.565 3.883 17.122 1.00 96.75 197 ALA A CA 1
ATOM 1560 C C . ALA A 1 197 ? -6.400 2.367 17.330 1.00 96.75 197 ALA A C 1
ATOM 1562 O O . ALA A 1 197 ? -7.310 1.576 17.100 1.00 96.75 197 ALA A O 1
ATOM 1563 N N . LEU A 1 198 ? -5.197 1.943 17.708 1.00 97.75 198 LEU A N 1
ATOM 1564 C CA . LEU A 1 198 ? -4.737 0.557 17.712 1.00 97.75 198 LEU A CA 1
ATOM 1565 C C . LEU A 1 198 ? -3.886 0.294 18.972 1.00 97.75 198 LEU A C 1
ATOM 1567 O O . LEU A 1 198 ? -2.680 0.040 18.872 1.00 97.75 198 LEU A O 1
ATOM 1571 N N . PRO A 1 199 ? -4.478 0.364 20.182 1.00 97.19 199 PRO A N 1
ATOM 1572 C CA . PRO A 1 199 ? -3.738 0.180 21.425 1.00 97.19 199 PRO A CA 1
ATOM 1573 C C . PRO A 1 199 ? -3.074 -1.200 21.494 1.00 97.19 199 PRO A C 1
ATOM 1575 O O . PRO A 1 199 ? -3.706 -2.233 21.285 1.00 97.19 199 PRO A O 1
ATOM 1578 N N . GLY A 1 200 ? -1.785 -1.214 21.834 1.00 95.69 200 GLY A N 1
ATOM 1579 C CA . GLY A 1 200 ? -0.966 -2.429 21.885 1.00 95.69 200 GLY A CA 1
ATOM 1580 C C . GLY A 1 200 ? -0.057 -2.626 20.670 1.00 95.69 200 GLY A C 1
ATOM 1581 O O . GLY A 1 200 ? 0.831 -3.474 20.731 1.00 95.69 200 GLY A O 1
ATOM 1582 N N . LEU A 1 201 ? -0.208 -1.828 19.606 1.00 97.31 201 LEU A N 1
ATOM 1583 C CA . LEU A 1 201 ? 0.749 -1.823 18.498 1.00 97.31 201 LEU A CA 1
ATOM 1584 C C . LEU A 1 201 ? 1.961 -0.934 18.834 1.00 97.31 201 LEU A C 1
ATOM 1586 O O . LEU A 1 201 ? 1.779 0.242 19.148 1.00 97.31 201 LEU A O 1
ATOM 1590 N N . PRO A 1 202 ? 3.202 -1.451 18.733 1.00 96.81 202 PRO A N 1
ATOM 1591 C CA . PRO A 1 202 ? 4.430 -0.690 18.989 1.00 96.81 202 PRO A CA 1
ATOM 1592 C C . PRO A 1 202 ? 4.888 0.148 17.782 1.00 96.81 202 PRO A C 1
ATOM 1594 O O . PRO A 1 202 ? 5.992 0.690 17.783 1.00 96.81 202 PRO A O 1
ATOM 1597 N N . ASN A 1 203 ? 4.086 0.188 16.719 1.00 98.62 203 ASN A N 1
ATOM 1598 C CA . ASN A 1 203 ? 4.464 0.753 15.434 1.00 98.62 203 ASN A CA 1
ATOM 1599 C C . ASN A 1 203 ? 4.681 2.270 15.492 1.00 98.62 203 ASN A C 1
ATOM 1601 O O . ASN A 1 203 ? 4.048 2.996 16.260 1.00 98.62 203 ASN A O 1
ATOM 1605 N N . SER A 1 204 ? 5.547 2.756 14.605 1.00 98.62 204 SER A N 1
ATOM 1606 C CA . SER A 1 204 ? 5.707 4.192 14.379 1.00 98.62 204 SER A CA 1
ATOM 1607 C C . SER A 1 204 ? 4.524 4.763 13.593 1.00 98.62 204 SER A C 1
ATOM 1609 O O . SER A 1 204 ? 3.843 4.043 12.855 1.00 98.62 204 SER A O 1
ATOM 1611 N N . TYR A 1 205 ? 4.279 6.064 13.740 1.00 98.75 205 TYR A N 1
ATOM 1612 C CA . TYR A 1 205 ? 3.184 6.736 13.050 1.00 98.75 205 TYR A CA 1
ATOM 1613 C C . TYR A 1 205 ? 3.500 8.196 12.708 1.00 98.75 205 TYR A C 1
ATOM 1615 O O . TYR A 1 205 ? 4.405 8.797 13.287 1.00 98.75 205 TYR A O 1
ATOM 1623 N N . SER A 1 206 ? 2.740 8.743 11.761 1.00 98.50 206 SER A N 1
ATOM 1624 C CA . SER A 1 206 ? 2.703 10.163 11.405 1.00 98.50 206 SER A CA 1
ATOM 1625 C C . SER A 1 206 ? 1.259 10.602 11.222 1.00 98.50 206 SER A C 1
ATOM 1627 O O . SER A 1 206 ? 0.437 9.838 10.714 1.00 98.50 206 SER A O 1
ATOM 1629 N N . ASN A 1 207 ? 0.963 11.852 11.561 1.00 97.88 207 ASN A N 1
ATOM 1630 C CA . ASN A 1 207 ? -0.360 12.425 11.348 1.00 97.88 207 ASN A CA 1
ATOM 1631 C C . ASN A 1 207 ? -0.427 13.102 9.978 1.00 97.88 207 ASN A C 1
ATOM 1633 O O . ASN A 1 207 ? 0.488 13.823 9.582 1.00 97.88 207 ASN A O 1
ATOM 1637 N N . ILE A 1 208 ? -1.529 12.879 9.268 1.00 97.00 208 ILE A N 1
ATOM 1638 C CA . ILE A 1 208 ? -1.827 13.470 7.965 1.00 97.00 208 ILE A CA 1
ATOM 1639 C C . ILE A 1 208 ? -3.184 14.155 8.054 1.00 97.00 208 ILE A C 1
ATOM 1641 O O . ILE A 1 208 ? -4.152 13.576 8.560 1.00 97.00 208 ILE A O 1
ATOM 1645 N N . PHE A 1 209 ? -3.278 15.379 7.537 1.00 96.62 209 PHE A N 1
ATOM 1646 C CA . PHE A 1 209 ? -4.555 16.076 7.468 1.00 96.62 209 PHE A CA 1
ATOM 1647 C C . PHE A 1 209 ? -5.498 15.407 6.467 1.00 96.62 209 PHE A C 1
ATOM 1649 O O . PHE A 1 209 ? -5.079 14.931 5.413 1.00 96.62 209 PHE A O 1
ATOM 1656 N N . ALA A 1 210 ? -6.803 15.443 6.750 1.00 96.56 210 ALA A N 1
ATOM 1657 C CA . ALA A 1 210 ? -7.815 14.836 5.884 1.00 96.56 210 ALA A CA 1
ATOM 1658 C C . ALA A 1 210 ? -7.728 15.317 4.422 1.00 96.56 210 ALA A C 1
ATOM 1660 O O . ALA A 1 210 ? -7.829 14.506 3.505 1.00 96.56 210 ALA A O 1
ATOM 1661 N N . PHE A 1 211 ? -7.460 16.610 4.197 1.00 96.25 211 PHE A N 1
ATOM 1662 C CA . PHE A 1 211 ? -7.344 17.184 2.851 1.00 96.25 211 PHE A CA 1
ATOM 1663 C C . PHE A 1 211 ? -6.095 16.718 2.078 1.00 96.25 211 PHE A C 1
ATOM 1665 O O . PHE A 1 211 ? -6.045 16.856 0.858 1.00 96.25 211 PHE A O 1
ATOM 1672 N N . GLU A 1 212 ? -5.090 16.151 2.752 1.00 97.19 212 GLU A N 1
ATOM 1673 C CA . GLU A 1 212 ? -3.865 15.653 2.116 1.00 97.19 212 GLU A CA 1
ATOM 1674 C C . GLU A 1 212 ? -3.941 14.168 1.757 1.00 97.19 212 GLU A C 1
ATOM 1676 O O . GLU A 1 212 ? -3.096 13.685 1.003 1.00 97.19 212 GLU A O 1
ATOM 1681 N N . LYS A 1 213 ? -4.948 13.432 2.242 1.00 96.56 213 LYS A N 1
ATOM 1682 C CA . LYS A 1 213 ? -5.018 11.969 2.094 1.00 96.56 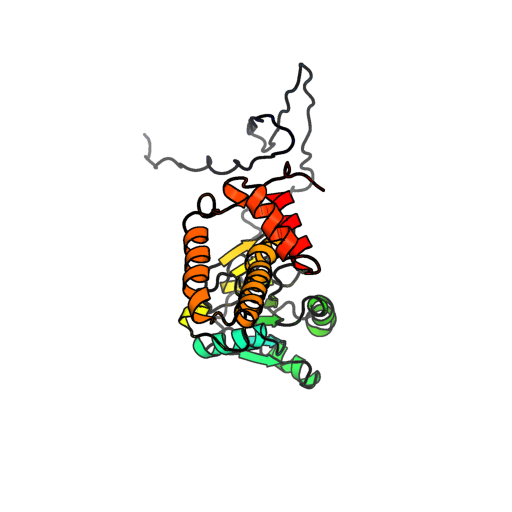213 LYS A CA 1
ATOM 1683 C C . LYS A 1 213 ? -5.013 11.504 0.645 1.00 96.56 213 LYS A C 1
ATOM 1685 O O . LYS A 1 213 ? -4.302 10.558 0.319 1.00 96.56 213 LYS A O 1
ATOM 1690 N N . ALA A 1 214 ? -5.729 12.200 -0.238 1.00 96.31 214 ALA A N 1
ATOM 1691 C CA . ALA A 1 214 ? -5.715 11.890 -1.665 1.00 96.31 214 ALA A CA 1
ATOM 1692 C C . ALA A 1 214 ? -4.305 12.037 -2.266 1.00 96.31 214 ALA A C 1
ATOM 1694 O O . ALA A 1 214 ? -3.834 11.149 -2.975 1.00 96.31 214 ALA A O 1
ATOM 1695 N N . ARG A 1 215 ? -3.589 13.119 -1.925 1.00 98.00 215 ARG A N 1
ATOM 1696 C CA . ARG A 1 215 ? -2.202 13.341 -2.362 1.00 98.00 215 ARG A CA 1
ATOM 1697 C C . ARG A 1 215 ? -1.254 12.299 -1.767 1.00 98.00 215 ARG A C 1
ATOM 1699 O O . ARG A 1 215 ? -0.436 11.743 -2.492 1.00 98.00 215 ARG A O 1
ATOM 1706 N N . TYR A 1 216 ? -1.365 12.027 -0.470 1.00 98.25 216 TYR A N 1
ATOM 1707 C CA . TYR A 1 216 ? -0.585 11.002 0.220 1.00 98.25 216 TYR A CA 1
ATOM 1708 C C . TYR A 1 216 ? -0.758 9.627 -0.438 1.00 98.25 216 TYR A C 1
ATOM 1710 O O . TYR A 1 216 ? 0.228 8.968 -0.768 1.00 98.25 216 TYR A O 1
ATOM 1718 N N . HIS A 1 217 ? -2.002 9.216 -0.686 1.00 97.50 217 HIS A N 1
ATOM 1719 C CA . HIS A 1 217 ? -2.282 7.928 -1.303 1.00 97.50 217 HIS A CA 1
ATOM 1720 C C . HIS A 1 217 ? -1.780 7.871 -2.749 1.00 97.50 217 HIS A C 1
ATOM 1722 O O . HIS A 1 217 ? -1.182 6.871 -3.136 1.00 97.50 217 HIS A O 1
ATOM 1728 N N . ALA A 1 218 ? -1.908 8.955 -3.521 1.00 97.94 218 ALA A N 1
ATOM 1729 C CA . ALA A 1 218 ? -1.330 9.034 -4.863 1.00 97.94 218 ALA A CA 1
ATOM 1730 C C . ALA A 1 218 ? 0.197 8.828 -4.854 1.00 97.94 218 ALA A C 1
ATOM 1732 O O . ALA A 1 218 ? 0.719 8.093 -5.689 1.00 97.94 218 ALA A O 1
ATOM 1733 N N . LEU A 1 219 ? 0.918 9.402 -3.882 1.00 97.94 219 LEU A N 1
ATOM 1734 C CA . LEU A 1 219 ? 2.359 9.164 -3.715 1.00 97.94 219 LEU A CA 1
ATOM 1735 C C . LEU A 1 219 ? 2.669 7.706 -3.341 1.00 97.94 219 LEU A C 1
ATOM 1737 O O . LEU A 1 219 ? 3.637 7.141 -3.849 1.00 97.94 219 LEU A O 1
ATOM 1741 N N . CYS A 1 220 ? 1.835 7.074 -2.510 1.00 97.44 220 CYS A N 1
ATOM 1742 C CA . CYS A 1 220 ? 1.963 5.648 -2.193 1.00 97.44 220 CYS A CA 1
ATOM 1743 C C . CYS A 1 220 ? 1.755 4.769 -3.436 1.00 97.44 220 CYS A C 1
ATOM 1745 O O . CYS A 1 220 ? 2.511 3.825 -3.652 1.00 97.44 220 CYS A O 1
ATOM 1747 N N . VAL A 1 221 ? 0.772 5.098 -4.278 1.00 96.50 221 VAL A N 1
ATOM 1748 C CA . VAL A 1 221 ? 0.501 4.389 -5.538 1.00 96.50 221 VAL A CA 1
ATOM 1749 C C . VAL A 1 221 ? 1.668 4.543 -6.517 1.00 96.50 221 VAL A C 1
ATOM 1751 O O . VAL A 1 221 ? 2.116 3.548 -7.090 1.00 96.50 221 VAL A O 1
ATOM 1754 N N . LEU A 1 222 ? 2.209 5.759 -6.659 1.00 96.31 222 LEU A N 1
ATOM 1755 C CA . LEU A 1 222 ? 3.390 6.031 -7.486 1.00 96.31 222 LEU A CA 1
ATOM 1756 C C . LEU A 1 222 ? 4.613 5.229 -7.015 1.00 96.31 222 LEU A C 1
ATOM 1758 O O . LEU A 1 222 ? 5.287 4.603 -7.827 1.00 96.31 222 LEU A O 1
ATOM 1762 N N . GLY A 1 223 ? 4.900 5.229 -5.711 1.00 94.69 223 GLY A N 1
ATOM 1763 C CA . GLY A 1 223 ? 6.082 4.559 -5.163 1.00 94.69 223 GLY A CA 1
ATOM 1764 C C . GLY A 1 223 ? 5.948 3.038 -5.051 1.00 94.69 223 GLY A C 1
ATOM 1765 O O . GLY A 1 223 ? 6.924 2.318 -5.250 1.00 94.69 223 GLY A O 1
ATOM 1766 N N . GLY A 1 224 ? 4.754 2.536 -4.736 1.00 94.19 224 GLY A N 1
ATOM 1767 C CA . GLY A 1 224 ? 4.489 1.118 -4.502 1.00 94.19 224 GLY A CA 1
ATOM 1768 C C . GLY A 1 224 ? 3.930 0.416 -5.734 1.00 94.19 224 GLY A C 1
ATOM 1769 O O . GLY A 1 224 ? 4.618 -0.381 -6.371 1.00 94.19 224 GLY A O 1
ATOM 1770 N N . ASN A 1 225 ? 2.673 0.712 -6.076 1.00 94.31 225 ASN A N 1
ATOM 1771 C CA . ASN A 1 225 ? 1.942 -0.006 -7.122 1.00 94.31 225 ASN A CA 1
ATOM 1772 C C . ASN A 1 225 ? 2.607 0.119 -8.496 1.00 94.31 225 ASN A C 1
ATOM 1774 O O . ASN A 1 225 ? 2.733 -0.884 -9.198 1.00 94.31 225 ASN A O 1
ATOM 1778 N N . PHE A 1 226 ? 3.052 1.316 -8.886 1.00 96.88 226 PHE A N 1
ATOM 1779 C CA . PHE A 1 226 ? 3.685 1.496 -10.197 1.00 96.88 226 PHE A CA 1
ATOM 1780 C C . PHE A 1 226 ? 5.059 0.835 -10.253 1.00 96.88 226 PHE A C 1
ATOM 1782 O O . PHE A 1 226 ? 5.383 0.206 -11.257 1.00 96.88 226 PHE A O 1
ATOM 1789 N N . THR A 1 227 ? 5.829 0.866 -9.163 1.00 95.50 227 THR A N 1
ATOM 1790 C CA . THR A 1 227 ? 7.069 0.086 -9.065 1.00 95.50 227 THR A CA 1
ATOM 1791 C C . THR A 1 227 ? 6.792 -1.403 -9.266 1.00 95.50 227 THR A C 1
ATOM 1793 O O . THR A 1 227 ? 7.459 -2.039 -10.075 1.00 95.50 227 THR A O 1
ATOM 1796 N N . THR A 1 228 ? 5.766 -1.966 -8.615 1.00 95.44 228 THR A N 1
ATOM 1797 C CA . THR A 1 228 ? 5.370 -3.368 -8.842 1.00 95.44 228 THR A CA 1
ATOM 1798 C C . THR A 1 228 ? 5.010 -3.635 -10.306 1.00 95.44 228 THR A C 1
ATOM 1800 O O . THR A 1 228 ? 5.479 -4.622 -10.866 1.00 95.44 228 THR A O 1
ATOM 1803 N N . LEU A 1 229 ? 4.235 -2.750 -10.942 1.00 96.88 229 LEU A N 1
ATOM 1804 C CA . LEU A 1 229 ? 3.837 -2.877 -12.349 1.00 96.88 229 LEU A CA 1
ATOM 1805 C C . LEU A 1 229 ? 5.041 -2.883 -13.308 1.00 96.88 229 LEU A C 1
ATOM 1807 O O . LEU A 1 229 ? 5.074 -3.670 -14.255 1.00 96.88 229 LEU A O 1
ATOM 1811 N N . LEU A 1 230 ? 6.023 -2.008 -13.076 1.00 97.19 230 LEU A N 1
ATOM 1812 C CA . LEU A 1 230 ? 7.234 -1.906 -13.896 1.00 97.19 230 LEU A CA 1
ATOM 1813 C C . LEU A 1 230 ? 8.150 -3.120 -13.706 1.00 97.19 230 LEU A C 1
ATOM 1815 O O . LEU A 1 230 ? 8.663 -3.668 -14.682 1.00 97.19 230 LEU A O 1
ATOM 1819 N N . LEU A 1 231 ? 8.327 -3.567 -12.460 1.00 96.81 231 LEU A N 1
ATOM 1820 C CA . LEU A 1 231 ? 9.142 -4.741 -12.151 1.00 96.81 231 LEU A CA 1
ATOM 1821 C C . LEU A 1 231 ? 8.510 -6.029 -12.687 1.00 96.81 231 LEU A C 1
ATOM 1823 O O . LEU A 1 231 ? 9.229 -6.860 -13.233 1.00 96.81 231 LEU A O 1
ATOM 1827 N N . ALA A 1 232 ? 7.186 -6.182 -12.594 1.00 96.50 232 ALA A N 1
ATOM 1828 C CA . ALA A 1 232 ? 6.481 -7.325 -13.170 1.00 96.50 232 ALA A CA 1
ATOM 1829 C C . ALA A 1 232 ? 6.713 -7.416 -14.687 1.00 96.50 232 ALA A C 1
ATOM 1831 O O . ALA A 1 232 ? 7.167 -8.450 -15.168 1.00 96.50 232 ALA A O 1
ATOM 1832 N N . LYS A 1 233 ? 6.550 -6.306 -15.423 1.00 97.31 233 LYS A N 1
ATOM 1833 C CA . LYS A 1 233 ? 6.821 -6.270 -16.870 1.00 97.31 233 LYS A CA 1
ATOM 1834 C C . LYS A 1 233 ? 8.255 -6.646 -17.224 1.00 97.31 233 LYS A C 1
ATOM 1836 O O . LYS A 1 233 ? 8.477 -7.365 -18.196 1.00 97.31 233 LYS A O 1
ATOM 1841 N N . MET A 1 234 ? 9.227 -6.154 -16.455 1.00 97.56 234 MET A N 1
ATOM 1842 C CA . MET A 1 234 ? 10.629 -6.525 -16.645 1.00 97.56 234 MET A CA 1
ATOM 1843 C C . MET A 1 234 ? 10.818 -8.038 -16.491 1.00 97.56 234 MET A C 1
ATOM 1845 O O . MET A 1 234 ? 11.475 -8.651 -17.328 1.00 97.56 234 MET A O 1
ATOM 1849 N N . LEU A 1 235 ? 10.249 -8.636 -15.439 1.00 97.62 235 LEU A N 1
ATOM 1850 C CA . LEU A 1 235 ? 10.369 -10.069 -15.171 1.00 97.62 235 LEU A CA 1
ATOM 1851 C C . LEU A 1 235 ? 9.680 -10.922 -16.242 1.00 97.62 235 LEU A C 1
ATOM 1853 O O . LEU A 1 235 ? 10.269 -11.910 -16.677 1.00 97.62 235 LEU A O 1
ATOM 1857 N N . ASP A 1 236 ? 8.500 -10.515 -16.710 1.00 97.12 236 ASP A N 1
ATOM 1858 C CA . ASP A 1 236 ? 7.772 -11.212 -17.775 1.00 97.12 236 ASP A CA 1
ATOM 1859 C C . ASP A 1 236 ? 8.564 -11.190 -19.092 1.00 97.12 236 ASP A C 1
ATOM 1861 O O . ASP A 1 236 ? 8.830 -12.239 -19.679 1.00 97.12 236 ASP A O 1
ATOM 1865 N N . GLY A 1 237 ? 9.058 -10.018 -19.512 1.00 96.94 237 GLY A N 1
ATOM 1866 C CA . GLY A 1 237 ? 9.888 -9.910 -20.718 1.00 96.94 237 GLY A CA 1
ATOM 1867 C C . GLY A 1 237 ? 11.219 -10.663 -20.595 1.00 96.94 237 GLY A C 1
ATOM 1868 O O . GLY A 1 237 ? 11.703 -11.269 -21.550 1.00 96.94 237 GLY A O 1
ATOM 1869 N N . PHE A 1 238 ? 11.820 -10.683 -19.403 1.00 97.75 238 PHE A N 1
ATOM 1870 C CA . PHE A 1 238 ? 13.017 -11.483 -19.138 1.00 97.75 238 PHE A CA 1
ATOM 1871 C C . PHE A 1 238 ? 12.735 -12.979 -19.270 1.00 97.75 238 PHE A C 1
ATOM 1873 O O . PHE A 1 238 ? 13.549 -13.692 -19.858 1.00 97.75 238 PHE A O 1
ATOM 1880 N N . ALA A 1 239 ? 11.580 -13.448 -18.796 1.00 97.69 239 ALA A N 1
ATOM 1881 C CA . ALA A 1 239 ? 11.176 -14.840 -18.940 1.00 97.69 239 ALA A CA 1
ATOM 1882 C C . ALA A 1 239 ? 11.032 -15.249 -20.418 1.00 97.69 239 ALA A C 1
ATOM 1884 O O . ALA A 1 239 ? 11.524 -16.315 -20.794 1.00 97.69 239 ALA A O 1
ATOM 1885 N N . GLU A 1 240 ? 10.464 -14.391 -21.274 1.00 96.88 240 GLU A N 1
ATOM 1886 C CA . GLU A 1 240 ? 10.387 -14.613 -22.732 1.00 96.88 240 GLU A CA 1
ATOM 1887 C C . GLU A 1 240 ? 11.779 -14.771 -23.369 1.00 96.88 240 GLU A C 1
ATOM 1889 O O . GLU A 1 240 ? 12.001 -15.630 -24.224 1.00 96.88 240 GLU A O 1
ATOM 1894 N N . MET A 1 241 ? 12.753 -13.996 -22.883 1.00 97.81 241 MET A N 1
ATOM 1895 C CA . MET A 1 241 ? 14.162 -14.071 -23.283 1.00 97.81 241 MET A CA 1
ATOM 1896 C C . MET A 1 241 ? 14.952 -15.183 -22.573 1.00 97.81 241 MET A C 1
ATOM 1898 O O . MET A 1 241 ? 16.159 -15.311 -22.786 1.00 97.81 241 MET A O 1
ATOM 1902 N N . LYS A 1 242 ? 14.297 -16.004 -21.739 1.00 97.94 242 LYS A N 1
ATOM 1903 C CA . LYS A 1 242 ? 14.910 -17.066 -20.917 1.00 97.94 242 LYS A CA 1
ATOM 1904 C C . LYS A 1 242 ? 15.957 -16.550 -19.920 1.00 97.94 242 LYS A C 1
ATOM 1906 O O . LYS A 1 242 ? 16.869 -17.280 -19.532 1.00 97.94 242 LYS A O 1
ATOM 1911 N N . ILE A 1 243 ? 15.819 -15.301 -19.482 1.00 98.06 243 ILE A N 1
ATOM 1912 C CA . ILE A 1 243 ? 16.611 -14.710 -18.405 1.00 98.06 243 ILE A CA 1
ATOM 1913 C C . ILE A 1 243 ? 15.929 -15.060 -17.073 1.00 98.06 243 ILE A C 1
ATOM 1915 O O . ILE A 1 243 ? 14.764 -14.716 -16.871 1.00 98.06 243 ILE A O 1
ATOM 1919 N N . PRO A 1 244 ? 16.617 -15.738 -16.138 1.00 96.50 244 PRO A N 1
ATOM 1920 C CA . PRO A 1 244 ? 15.996 -16.154 -14.889 1.00 96.50 244 PRO A CA 1
ATOM 1921 C C . PRO A 1 244 ? 15.771 -14.966 -13.947 1.00 96.50 244 PRO A C 1
ATOM 1923 O O . PRO A 1 244 ? 16.594 -14.053 -13.858 1.00 96.50 244 PRO A O 1
ATOM 1926 N N . GLN A 1 245 ? 14.707 -15.027 -13.142 1.00 94.75 245 GLN A N 1
ATOM 1927 C CA . GLN A 1 245 ? 14.405 -14.016 -12.117 1.00 94.75 245 GLN A CA 1
ATOM 1928 C C . GLN A 1 245 ? 15.572 -13.793 -11.136 1.00 94.75 245 GLN A C 1
ATOM 1930 O O . GLN A 1 245 ? 15.783 -12.677 -10.660 1.00 94.75 245 GLN A O 1
ATOM 1935 N N . SER A 1 246 ? 16.370 -14.831 -10.865 1.00 97.00 246 SER A N 1
ATOM 1936 C CA . SER A 1 246 ? 17.568 -14.731 -10.025 1.00 97.00 246 SER A CA 1
ATOM 1937 C C . SER A 1 246 ? 18.617 -13.758 -10.575 1.00 97.00 246 SER A C 1
ATOM 1939 O O . SER A 1 246 ? 19.335 -13.155 -9.783 1.00 97.00 246 SER A O 1
ATOM 1941 N N . ALA A 1 247 ? 18.677 -13.548 -11.895 1.00 96.75 247 ALA A N 1
ATOM 1942 C CA . ALA A 1 247 ? 19.555 -12.557 -12.514 1.00 96.75 247 ALA A CA 1
ATOM 1943 C C . ALA A 1 247 ? 19.016 -11.123 -12.362 1.00 96.75 247 ALA A C 1
ATOM 1945 O O . ALA A 1 247 ? 19.795 -10.188 -12.190 1.00 96.75 247 ALA A O 1
ATOM 1946 N N . ALA A 1 248 ? 17.690 -10.940 -12.377 1.00 96.00 248 ALA A N 1
ATOM 1947 C CA . ALA A 1 248 ? 17.054 -9.632 -12.196 1.00 96.00 248 ALA A CA 1
ATOM 1948 C C . ALA A 1 248 ? 17.104 -9.146 -10.739 1.00 96.00 248 ALA A C 1
ATOM 1950 O O . ALA A 1 248 ? 17.256 -7.952 -10.485 1.00 96.00 248 ALA A O 1
ATOM 1951 N N . LYS A 1 249 ? 17.001 -10.070 -9.776 1.00 95.94 249 LYS A N 1
ATOM 1952 C CA . LYS A 1 249 ? 16.945 -9.767 -8.340 1.00 95.94 249 LYS A CA 1
ATOM 1953 C C . LYS A 1 249 ? 18.043 -8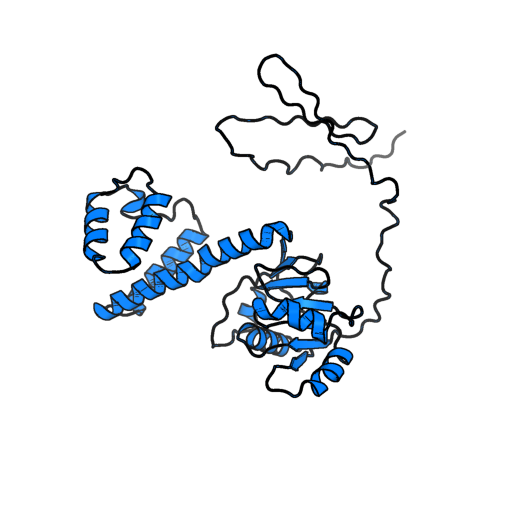.804 -7.844 1.00 95.94 249 LYS A C 1
ATOM 1955 O O . LYS A 1 249 ? 17.671 -7.755 -7.320 1.00 95.94 249 LYS A O 1
ATOM 1960 N N . PRO A 1 250 ? 19.355 -9.069 -8.028 1.00 97.19 250 PRO A N 1
ATOM 1961 C CA . PRO A 1 250 ? 20.400 -8.175 -7.518 1.00 97.19 250 PRO A CA 1
ATOM 1962 C C . PRO A 1 250 ? 20.354 -6.780 -8.155 1.00 97.19 250 PRO A C 1
ATOM 1964 O O . PRO A 1 250 ? 20.694 -5.791 -7.505 1.00 97.19 250 PRO A O 1
ATOM 1967 N N . TYR A 1 251 ? 19.916 -6.683 -9.414 1.00 96.25 251 TYR A N 1
ATOM 1968 C CA . TYR A 1 251 ? 19.737 -5.402 -10.091 1.00 96.25 251 TYR A CA 1
ATOM 1969 C C . TYR A 1 251 ? 18.597 -4.594 -9.459 1.00 96.25 251 TYR A C 1
ATOM 1971 O O . TYR A 1 251 ? 18.800 -3.441 -9.083 1.00 96.25 251 TYR A O 1
ATOM 1979 N N . ILE A 1 252 ? 17.428 -5.212 -9.269 1.00 96.44 252 ILE A N 1
ATOM 1980 C CA . ILE A 1 252 ? 16.250 -4.572 -8.664 1.00 96.44 252 ILE A CA 1
ATOM 1981 C C . ILE A 1 252 ? 16.550 -4.124 -7.229 1.00 96.44 252 ILE A C 1
ATOM 1983 O O . ILE A 1 252 ? 16.274 -2.981 -6.863 1.00 96.44 252 ILE A O 1
ATOM 1987 N N . GLU A 1 253 ? 17.165 -4.995 -6.426 1.00 96.50 253 GLU A N 1
ATOM 1988 C CA . GLU A 1 253 ? 17.557 -4.673 -5.051 1.00 96.50 253 GLU A CA 1
ATOM 1989 C C . GLU A 1 253 ? 18.507 -3.475 -5.012 1.00 96.50 253 GLU A C 1
ATOM 1991 O O . GLU A 1 253 ? 18.316 -2.563 -4.207 1.00 96.50 253 GLU A O 1
ATOM 1996 N N . ARG A 1 254 ? 19.488 -3.423 -5.921 1.00 95.88 254 ARG A N 1
ATOM 1997 C CA . ARG A 1 254 ? 20.418 -2.294 -6.009 1.00 95.88 254 ARG A CA 1
ATOM 1998 C C . ARG A 1 254 ? 19.725 -0.999 -6.433 1.00 95.88 254 ARG A C 1
ATOM 2000 O O . ARG A 1 254 ? 20.042 0.047 -5.872 1.00 95.88 254 ARG A O 1
ATOM 2007 N N . VAL A 1 255 ? 18.790 -1.052 -7.384 1.00 95.06 255 VAL A N 1
ATOM 2008 C CA . VAL A 1 255 ? 17.993 0.116 -7.806 1.00 95.06 255 VAL A CA 1
ATOM 2009 C C . VAL A 1 255 ? 17.222 0.692 -6.617 1.00 95.06 255 VAL A C 1
ATOM 2011 O O . VAL A 1 255 ? 17.296 1.896 -6.366 1.00 95.06 255 VAL A O 1
ATOM 2014 N N . ILE A 1 256 ? 16.545 -0.161 -5.843 1.00 95.38 256 ILE A N 1
ATOM 2015 C CA . ILE A 1 256 ? 15.788 0.259 -4.656 1.00 95.38 256 ILE A CA 1
ATOM 2016 C C . ILE A 1 256 ? 16.731 0.835 -3.593 1.00 95.38 256 ILE A C 1
ATOM 2018 O O . ILE A 1 256 ? 16.507 1.943 -3.113 1.00 95.38 256 ILE A O 1
ATOM 2022 N N . GLN A 1 257 ? 17.819 0.130 -3.264 1.00 95.62 257 GLN A N 1
ATOM 2023 C CA . GLN A 1 257 ? 18.800 0.579 -2.269 1.00 95.62 257 GLN A CA 1
ATOM 2024 C C . GLN A 1 257 ? 19.406 1.941 -2.621 1.00 95.62 257 GLN A C 1
ATOM 2026 O O . GLN A 1 257 ? 19.454 2.829 -1.772 1.00 95.62 257 GLN A O 1
ATOM 2031 N N . ASN A 1 258 ? 19.838 2.128 -3.871 1.00 94.88 258 ASN A N 1
ATOM 2032 C CA . ASN A 1 258 ? 20.423 3.390 -4.317 1.00 94.88 258 ASN A CA 1
ATOM 2033 C C . ASN A 1 258 ? 19.396 4.527 -4.264 1.00 94.88 258 ASN A C 1
ATOM 2035 O O . ASN A 1 258 ? 19.723 5.615 -3.798 1.00 94.88 258 ASN A O 1
ATOM 2039 N N . THR A 1 259 ? 18.156 4.265 -4.689 1.00 94.56 259 THR A N 1
ATOM 2040 C CA . THR A 1 259 ? 17.076 5.262 -4.666 1.00 94.56 259 THR A CA 1
ATOM 2041 C C . THR A 1 259 ? 16.747 5.695 -3.242 1.00 94.56 259 THR A C 1
ATOM 2043 O O . THR A 1 259 ? 16.570 6.881 -2.999 1.00 94.56 259 THR A O 1
ATOM 2046 N N . LEU A 1 260 ? 16.710 4.765 -2.283 1.00 94.50 260 LEU A N 1
ATOM 2047 C CA . LEU A 1 260 ? 16.470 5.094 -0.875 1.00 94.50 260 LEU A CA 1
ATOM 2048 C C . LEU A 1 260 ? 17.635 5.867 -0.243 1.00 94.50 260 LEU A C 1
ATOM 2050 O O . LEU A 1 260 ? 17.403 6.729 0.600 1.00 94.50 260 LEU A O 1
ATOM 2054 N N . ALA A 1 261 ? 18.875 5.576 -0.645 1.00 94.56 261 ALA A N 1
ATOM 2055 C CA . ALA A 1 261 ? 20.058 6.254 -0.121 1.00 94.56 261 ALA A CA 1
ATOM 2056 C C . ALA A 1 261 ? 20.227 7.674 -0.687 1.00 94.56 261 ALA A C 1
ATOM 2058 O O . ALA A 1 261 ? 20.567 8.595 0.053 1.00 94.56 261 ALA A O 1
ATOM 2059 N N . ASN A 1 262 ? 20.008 7.855 -1.992 1.00 91.69 262 ASN A N 1
ATOM 2060 C CA . ASN A 1 262 ? 20.124 9.146 -2.661 1.00 91.69 262 ASN A CA 1
ATOM 2061 C C . ASN A 1 262 ? 19.206 9.210 -3.899 1.00 91.69 262 ASN A C 1
ATOM 2063 O O . ASN A 1 262 ? 19.649 8.912 -5.011 1.00 91.69 262 ASN A O 1
ATOM 2067 N N . PRO A 1 263 ? 17.936 9.624 -3.733 1.00 87.06 263 PRO A N 1
ATOM 2068 C CA . PRO A 1 263 ? 16.974 9.666 -4.833 1.00 87.06 263 PRO A CA 1
ATOM 2069 C C . PRO A 1 263 ? 17.409 10.551 -6.010 1.00 87.06 263 PRO A C 1
ATOM 2071 O O . PRO A 1 263 ? 17.077 10.245 -7.152 1.00 87.06 263 PRO A O 1
ATOM 2074 N N . GLY A 1 264 ? 18.136 11.644 -5.739 1.00 81.62 264 GLY A N 1
ATOM 2075 C CA . GLY A 1 264 ? 18.556 12.609 -6.759 1.00 81.62 264 GLY A CA 1
ATOM 2076 C C . GLY A 1 264 ? 19.623 12.059 -7.704 1.00 81.62 264 GLY A C 1
ATOM 2077 O O . GLY A 1 264 ? 19.543 12.290 -8.908 1.00 81.62 264 GLY A O 1
ATOM 2078 N N . ASP A 1 265 ? 20.566 11.278 -7.171 1.00 83.19 265 ASP A N 1
ATOM 2079 C CA . ASP A 1 265 ? 21.699 10.740 -7.938 1.00 83.19 265 ASP A CA 1
ATOM 2080 C C . ASP A 1 265 ? 21.499 9.281 -8.380 1.00 83.19 265 ASP A C 1
ATOM 2082 O O . ASP A 1 265 ? 22.234 8.776 -9.229 1.00 83.19 265 ASP A O 1
ATOM 2086 N N . ALA A 1 266 ? 20.506 8.576 -7.826 1.00 85.56 266 ALA A N 1
ATOM 2087 C CA . ALA A 1 266 ? 20.210 7.191 -8.196 1.00 85.56 266 ALA A CA 1
ATOM 2088 C C . ALA A 1 266 ? 19.743 7.046 -9.653 1.00 85.56 266 ALA A C 1
ATOM 2090 O O . ALA A 1 266 ? 19.864 5.966 -10.243 1.00 85.56 266 ALA A O 1
ATOM 2091 N N . PHE A 1 267 ? 19.214 8.122 -10.242 1.00 84.06 267 PHE A N 1
ATOM 2092 C CA . PHE A 1 267 ? 18.724 8.114 -11.610 1.00 84.06 267 PHE A CA 1
ATOM 2093 C C . PHE A 1 267 ? 19.883 8.135 -12.614 1.00 84.06 267 PHE A C 1
ATOM 2095 O O . PHE A 1 267 ? 20.554 9.143 -12.824 1.00 84.06 267 PHE A O 1
ATOM 2102 N N . THR A 1 268 ? 20.113 6.996 -13.265 1.00 85.69 268 THR A N 1
ATOM 2103 C CA . THR A 1 268 ? 21.197 6.797 -14.237 1.00 85.69 268 THR A CA 1
ATOM 2104 C C . THR A 1 268 ? 20.655 6.248 -15.561 1.00 85.69 268 THR A C 1
ATOM 2106 O O . THR A 1 268 ? 19.459 6.011 -15.721 1.00 85.69 268 THR A O 1
ATOM 2109 N N . GLY A 1 269 ? 21.532 6.048 -16.549 1.00 90.06 269 GLY A N 1
ATOM 2110 C CA . GLY A 1 269 ? 21.164 5.439 -17.830 1.00 90.06 269 GLY A CA 1
ATOM 2111 C C . GLY A 1 269 ? 20.846 6.449 -18.942 1.00 90.06 269 GLY A C 1
ATOM 2112 O O . GLY A 1 269 ? 21.232 7.618 -18.848 1.00 90.06 269 GLY A O 1
ATOM 2113 N N . PRO A 1 270 ? 20.213 5.997 -20.042 1.00 92.88 270 PRO A N 1
ATOM 2114 C CA . PRO A 1 270 ? 20.071 6.795 -21.260 1.00 92.88 270 PRO A CA 1
ATOM 2115 C C . PRO A 1 270 ? 19.189 8.035 -21.075 1.00 92.88 270 PRO A C 1
ATOM 2117 O O . PRO A 1 270 ? 19.497 9.075 -21.647 1.00 92.88 270 PRO A O 1
ATOM 2120 N N . LEU A 1 271 ? 18.150 7.966 -20.235 1.00 90.88 271 LEU A N 1
ATOM 2121 C CA . LEU A 1 271 ? 17.295 9.122 -19.938 1.00 90.88 271 LEU A CA 1
ATOM 2122 C C . LEU A 1 271 ? 18.065 10.200 -19.166 1.00 90.88 271 LEU A C 1
ATOM 2124 O O . LEU A 1 271 ? 18.013 11.368 -19.536 1.00 90.88 271 LEU A O 1
ATOM 2128 N N . ALA A 1 272 ? 18.833 9.805 -18.144 1.00 89.62 272 ALA A N 1
ATOM 2129 C CA . ALA A 1 272 ? 19.621 10.730 -17.326 1.00 89.62 272 ALA A CA 1
ATOM 2130 C C . ALA A 1 272 ? 20.660 11.498 -18.157 1.00 89.62 272 ALA A C 1
ATOM 2132 O O . ALA A 1 272 ? 20.873 12.690 -17.958 1.00 89.62 272 ALA A O 1
ATOM 2133 N N . ARG A 1 273 ? 21.292 10.818 -19.122 1.00 93.00 273 ARG A N 1
ATOM 2134 C CA . ARG A 1 273 ? 22.312 11.409 -20.004 1.00 93.00 273 ARG A CA 1
ATOM 2135 C C . ARG A 1 273 ? 21.749 11.988 -21.303 1.00 93.00 273 ARG A C 1
ATOM 2137 O O . ARG A 1 273 ? 22.532 12.366 -22.168 1.00 93.00 273 ARG A O 1
ATOM 2144 N N . LYS A 1 274 ? 20.422 12.033 -21.450 1.00 93.44 274 LYS A N 1
ATOM 2145 C CA . LYS A 1 274 ? 19.732 12.505 -22.657 1.00 93.44 274 LYS A CA 1
ATOM 2146 C C . LYS A 1 274 ? 20.247 11.842 -23.958 1.00 93.44 274 LYS A C 1
ATOM 2148 O O . LYS A 1 274 ? 20.467 12.500 -24.973 1.00 93.44 274 LYS A O 1
ATOM 2153 N N . ASP A 1 275 ? 20.435 10.519 -23.941 1.00 95.94 275 ASP A N 1
ATOM 2154 C CA . ASP A 1 275 ? 20.869 9.722 -25.100 1.00 95.94 275 ASP A CA 1
ATOM 2155 C C . ASP A 1 275 ? 19.684 9.406 -26.029 1.00 95.94 275 ASP A C 1
ATOM 2157 O O . ASP A 1 275 ? 18.992 8.393 -25.883 1.00 95.94 275 ASP A O 1
ATOM 2161 N N . ALA A 1 276 ? 19.450 10.293 -26.999 1.00 95.25 276 ALA A N 1
ATOM 2162 C CA . ALA A 1 276 ? 18.323 10.183 -27.921 1.00 95.25 276 ALA A CA 1
ATOM 2163 C C . ALA A 1 276 ? 18.356 8.915 -28.791 1.00 95.25 276 ALA A C 1
ATOM 2165 O O . ALA A 1 276 ? 17.297 8.371 -29.104 1.00 95.25 276 ALA A O 1
ATOM 2166 N N . ALA A 1 277 ? 19.547 8.435 -29.166 1.00 96.00 277 ALA A N 1
ATOM 2167 C CA . ALA A 1 277 ? 19.695 7.276 -30.042 1.00 96.00 277 ALA A CA 1
ATOM 2168 C C . ALA A 1 277 ? 19.311 5.977 -29.322 1.00 96.00 277 ALA A C 1
ATOM 2170 O O . ALA A 1 277 ? 18.616 5.135 -29.893 1.00 96.00 277 ALA A O 1
ATOM 2171 N N . THR A 1 278 ? 19.721 5.826 -28.060 1.00 96.75 278 THR A N 1
ATOM 2172 C CA . THR A 1 278 ? 19.292 4.691 -27.232 1.00 96.75 278 THR A CA 1
ATOM 2173 C C . THR A 1 278 ? 17.795 4.765 -26.930 1.00 96.75 278 THR A C 1
ATOM 2175 O O . THR A 1 278 ? 17.107 3.752 -27.025 1.00 96.75 278 THR A O 1
ATOM 2178 N N . VAL A 1 279 ? 17.264 5.956 -26.624 1.00 96.38 279 VAL A N 1
ATOM 2179 C CA . VAL A 1 279 ? 15.823 6.136 -26.380 1.00 96.38 279 VAL A CA 1
ATOM 2180 C C . VAL A 1 279 ? 14.983 5.743 -27.601 1.00 96.38 279 VAL A C 1
ATOM 2182 O O . VAL A 1 279 ? 14.008 5.015 -27.441 1.00 96.38 279 VAL A O 1
ATOM 2185 N N . GLU A 1 280 ? 15.370 6.158 -28.809 1.00 96.25 280 GLU A N 1
ATOM 2186 C CA . GLU A 1 280 ? 14.664 5.796 -30.047 1.00 96.25 280 GLU A CA 1
ATOM 2187 C C . GLU A 1 280 ? 14.650 4.271 -30.257 1.00 96.25 280 GLU A C 1
ATOM 2189 O O . GLU A 1 280 ? 13.597 3.696 -30.520 1.00 96.25 280 GLU A O 1
ATOM 2194 N N . LYS A 1 281 ? 15.786 3.590 -30.053 1.00 97.75 281 LYS A N 1
ATOM 2195 C CA . LYS A 1 281 ? 15.858 2.120 -30.134 1.00 97.75 281 LYS A CA 1
ATOM 2196 C C . LYS A 1 281 ? 14.961 1.435 -29.103 1.00 97.75 281 LYS A C 1
ATOM 2198 O O . LYS A 1 281 ? 14.286 0.467 -29.438 1.00 97.75 281 LYS A O 1
ATOM 2203 N N . ASN A 1 282 ? 14.933 1.939 -27.869 1.00 97.06 282 ASN A N 1
ATOM 2204 C CA . ASN A 1 282 ? 14.075 1.396 -26.816 1.00 97.06 282 ASN A CA 1
ATOM 2205 C C . ASN A 1 282 ? 12.589 1.559 -27.165 1.00 97.06 282 ASN A C 1
ATOM 2207 O O . ASN A 1 282 ? 11.818 0.621 -26.997 1.00 97.06 282 ASN A O 1
ATOM 2211 N N . LEU A 1 283 ? 12.189 2.726 -27.681 1.00 96.88 283 LEU A N 1
ATOM 2212 C CA . LEU A 1 283 ? 10.812 2.973 -28.113 1.00 96.88 283 LEU A CA 1
ATOM 2213 C C . LEU A 1 283 ? 10.409 2.059 -29.276 1.00 96.88 283 LEU A C 1
ATOM 2215 O O . LEU A 1 283 ? 9.307 1.519 -29.250 1.00 96.88 283 LEU A O 1
ATOM 2219 N N . GLN A 1 284 ? 11.302 1.845 -30.247 1.00 97.19 284 GLN A N 1
ATOM 2220 C CA . GLN A 1 284 ? 11.078 0.915 -31.360 1.00 97.19 284 GLN A CA 1
ATOM 2221 C C . GLN A 1 284 ? 10.963 -0.540 -30.890 1.00 97.19 284 GLN A C 1
ATOM 2223 O O . GLN A 1 284 ? 10.118 -1.276 -31.389 1.00 97.19 284 GLN A O 1
ATOM 2228 N N . ALA A 1 285 ? 11.773 -0.955 -29.911 1.00 97.12 285 ALA A N 1
ATOM 2229 C CA . ALA A 1 285 ? 11.689 -2.290 -29.317 1.00 97.12 285 ALA A CA 1
ATOM 2230 C C . ALA A 1 285 ? 10.375 -2.524 -28.548 1.00 97.12 285 ALA A C 1
ATOM 2232 O O . ALA A 1 285 ? 9.975 -3.667 -28.361 1.00 97.12 285 ALA A O 1
ATOM 2233 N N . LEU A 1 286 ? 9.708 -1.446 -28.125 1.00 97.06 286 LEU A N 1
ATOM 2234 C CA . LEU A 1 286 ? 8.388 -1.463 -27.496 1.00 97.06 286 LEU A CA 1
ATOM 2235 C C . LEU A 1 286 ? 7.250 -1.198 -28.499 1.00 97.06 286 LEU A C 1
ATOM 2237 O O . LEU A 1 286 ? 6.139 -0.888 -28.081 1.00 97.06 286 LEU A O 1
ATOM 2241 N N . ASN A 1 287 ? 7.488 -1.264 -29.813 1.00 95.31 287 ASN A N 1
ATOM 2242 C CA . ASN A 1 287 ? 6.400 -1.132 -30.786 1.00 95.31 287 ASN A CA 1
ATOM 2243 C C . ASN A 1 287 ? 5.313 -2.186 -30.526 1.00 95.31 287 ASN A C 1
ATOM 2245 O O . ASN A 1 287 ? 5.619 -3.339 -30.237 1.00 95.31 287 ASN A O 1
ATOM 2249 N N . ASP A 1 288 ? 4.052 -1.753 -30.597 1.00 94.81 288 ASP A N 1
ATOM 2250 C CA . ASP A 1 288 ? 2.852 -2.541 -30.275 1.00 94.81 288 ASP A CA 1
ATOM 2251 C C . ASP A 1 288 ? 2.755 -3.038 -28.814 1.00 94.81 288 ASP A C 1
ATOM 2253 O O . ASP A 1 288 ? 1.785 -3.701 -28.443 1.00 94.81 288 ASP A O 1
ATOM 2257 N N . ASP A 1 289 ? 3.697 -2.649 -27.946 1.00 96.88 289 ASP A N 1
ATOM 2258 C CA . ASP A 1 289 ? 3.646 -2.892 -26.507 1.00 96.88 289 ASP A CA 1
ATOM 2259 C C . ASP A 1 289 ? 2.987 -1.698 -25.782 1.00 96.88 289 ASP A C 1
ATOM 2261 O O . ASP A 1 289 ? 3.453 -0.558 -25.913 1.00 96.88 289 ASP A O 1
ATOM 2265 N N . PRO A 1 290 ? 1.944 -1.908 -24.952 1.00 96.75 290 PRO A N 1
ATOM 2266 C CA . PRO A 1 290 ? 1.340 -0.842 -24.147 1.00 96.75 290 PRO A CA 1
ATOM 2267 C C . PRO A 1 290 ? 2.340 -0.063 -23.272 1.00 96.75 290 PRO A C 1
ATOM 2269 O O . PRO A 1 290 ? 2.123 1.117 -22.980 1.00 96.75 290 PRO A O 1
ATOM 2272 N N . TYR A 1 291 ? 3.464 -0.674 -22.882 1.00 97.44 291 TYR A N 1
ATOM 2273 C CA . TYR A 1 291 ? 4.518 -0.011 -22.112 1.00 97.44 291 TYR A CA 1
ATOM 2274 C C . TYR A 1 291 ? 5.304 1.028 -22.913 1.00 97.44 291 TYR A C 1
ATOM 2276 O O . TYR A 1 291 ? 6.006 1.837 -22.304 1.00 97.44 291 TYR A O 1
ATOM 2284 N N . GLN A 1 292 ? 5.151 1.106 -24.239 1.00 97.19 292 GLN A N 1
ATOM 2285 C CA . GLN A 1 292 ? 5.675 2.238 -25.003 1.00 97.19 292 GLN A CA 1
ATOM 2286 C C . GLN A 1 292 ? 5.056 3.559 -24.529 1.00 97.19 292 GLN A C 1
ATOM 2288 O O . GLN A 1 292 ? 5.765 4.555 -24.374 1.00 97.19 292 GLN A O 1
ATOM 2293 N N . ALA A 1 293 ? 3.747 3.572 -24.253 1.00 96.31 293 ALA A N 1
ATOM 2294 C CA . ALA A 1 293 ? 3.061 4.751 -23.728 1.00 96.31 293 ALA A CA 1
ATOM 2295 C C . ALA A 1 293 ? 3.558 5.105 -22.318 1.00 96.31 293 ALA A C 1
ATOM 2297 O O . ALA A 1 293 ? 3.785 6.275 -22.016 1.00 96.31 293 ALA A O 1
ATOM 2298 N N . VAL A 1 294 ? 3.812 4.091 -21.483 1.00 96.81 294 VAL A N 1
ATOM 2299 C CA . VAL A 1 294 ? 4.408 4.276 -20.152 1.00 96.81 294 VAL A CA 1
ATOM 2300 C C . VAL A 1 294 ? 5.804 4.892 -20.276 1.00 96.81 294 VAL A C 1
ATOM 2302 O O . VAL A 1 294 ? 6.079 5.909 -19.648 1.00 96.81 294 VAL A O 1
ATOM 2305 N N . TYR A 1 295 ? 6.667 4.345 -21.136 1.00 96.19 295 TYR A N 1
ATOM 2306 C CA . TYR A 1 295 ? 8.009 4.878 -21.386 1.00 96.19 295 TYR A CA 1
ATOM 2307 C C . TYR A 1 295 ? 7.956 6.345 -21.842 1.00 96.19 295 TYR A C 1
ATOM 2309 O O . TYR A 1 295 ? 8.706 7.182 -21.334 1.00 96.19 295 TYR A O 1
ATOM 2317 N N . LYS A 1 296 ? 7.041 6.678 -22.763 1.00 95.12 296 LYS A N 1
ATOM 2318 C CA . LYS A 1 296 ? 6.814 8.056 -23.227 1.00 95.12 296 LYS A CA 1
ATOM 2319 C C . LYS A 1 296 ? 6.395 8.986 -22.082 1.00 95.12 296 LYS A C 1
ATOM 2321 O O . LYS A 1 296 ? 6.949 10.073 -21.981 1.00 95.12 296 LYS A O 1
ATOM 2326 N N . ALA A 1 297 ? 5.527 8.549 -21.169 1.00 95.44 297 ALA A N 1
ATOM 2327 C CA . ALA A 1 297 ? 5.148 9.350 -20.000 1.00 95.44 297 ALA A CA 1
ATOM 2328 C C . ALA A 1 297 ? 6.346 9.663 -19.072 1.00 95.44 297 ALA A C 1
ATOM 2330 O O . ALA A 1 297 ? 6.469 10.779 -18.556 1.00 95.44 297 ALA A O 1
ATOM 2331 N N . PHE A 1 298 ? 7.278 8.716 -18.896 1.00 94.12 298 PHE A N 1
ATOM 2332 C CA . PHE A 1 298 ? 8.528 8.969 -18.164 1.00 94.12 298 PHE A CA 1
ATOM 2333 C C . PHE A 1 298 ? 9.438 9.964 -18.894 1.00 94.12 298 PHE A C 1
ATOM 2335 O O . PHE A 1 298 ? 10.021 10.835 -18.247 1.00 94.12 298 PHE A O 1
ATOM 2342 N N . LEU A 1 299 ? 9.539 9.875 -20.226 1.00 93.81 299 LEU A N 1
ATOM 2343 C CA . LEU A 1 299 ? 10.268 10.865 -21.024 1.00 93.81 299 LEU A CA 1
ATOM 2344 C C . LEU A 1 299 ? 9.661 12.258 -20.875 1.00 93.81 299 LEU A C 1
ATOM 2346 O O . LEU A 1 299 ? 10.397 13.197 -20.612 1.00 93.81 299 LEU A O 1
ATOM 2350 N N . GLU A 1 300 ? 8.341 12.399 -20.969 1.00 93.06 300 GLU A N 1
ATOM 2351 C CA . GLU A 1 300 ? 7.669 13.692 -20.796 1.00 93.06 300 GLU A CA 1
ATOM 2352 C C . GLU A 1 300 ? 7.911 14.295 -19.409 1.00 93.06 300 GLU A C 1
ATOM 2354 O O . GLU A 1 300 ? 8.042 15.510 -19.281 1.00 93.06 300 GLU A O 1
ATOM 2359 N N . THR A 1 301 ? 8.018 13.452 -18.379 1.00 91.44 301 THR A N 1
ATOM 2360 C CA . THR A 1 301 ? 8.278 13.889 -17.001 1.00 91.44 301 THR A CA 1
ATOM 2361 C C . THR A 1 301 ? 9.733 14.323 -16.790 1.00 91.44 301 THR A C 1
ATOM 2363 O O . THR A 1 301 ? 9.990 15.307 -16.100 1.00 91.44 301 THR A O 1
ATOM 2366 N N . LEU A 1 302 ? 10.698 13.587 -17.353 1.00 90.56 302 LEU A N 1
ATOM 2367 C CA . LEU A 1 302 ? 12.130 13.739 -17.045 1.00 90.56 302 LEU A CA 1
ATOM 2368 C C . LEU A 1 302 ? 12.919 14.509 -18.107 1.00 90.56 302 LEU A C 1
ATOM 2370 O O . LEU A 1 302 ? 13.962 15.095 -17.819 1.00 90.56 302 LEU A O 1
ATOM 2374 N N . TRP A 1 303 ? 12.438 14.495 -19.342 1.00 92.69 303 TRP A N 1
ATOM 2375 C CA . TRP A 1 303 ? 13.029 15.165 -20.490 1.00 92.69 303 TRP A CA 1
ATOM 2376 C C . TRP A 1 303 ? 11.921 15.765 -21.380 1.00 92.69 303 TRP A C 1
ATOM 2378 O O . TRP A 1 303 ? 11.705 15.302 -22.502 1.00 92.69 303 TRP A O 1
ATOM 2388 N N . PRO A 1 304 ? 11.236 16.832 -20.918 1.00 89.12 304 PRO A N 1
ATOM 2389 C CA . PRO A 1 304 ? 10.105 17.433 -21.633 1.00 89.12 304 PRO A CA 1
ATOM 2390 C C . PRO A 1 304 ? 10.446 17.946 -23.041 1.00 89.12 304 PRO A C 1
ATOM 2392 O O . PRO A 1 304 ? 9.556 18.071 -23.883 1.00 89.12 304 PRO A O 1
ATOM 2395 N N . GLU A 1 305 ? 11.725 18.248 -23.299 1.00 91.25 305 GLU A N 1
ATOM 2396 C CA . GLU A 1 305 ? 12.225 18.698 -24.605 1.00 91.25 305 GLU A CA 1
ATOM 2397 C C . GLU A 1 305 ? 12.497 17.555 -25.597 1.00 91.25 305 GLU A C 1
ATOM 2399 O O . GLU A 1 305 ? 12.905 17.822 -26.729 1.00 91.25 305 GLU A O 1
ATOM 2404 N N . TYR A 1 306 ? 12.343 16.288 -25.194 1.00 89.56 306 TYR A N 1
ATOM 2405 C CA . TYR A 1 306 ? 12.553 15.161 -26.098 1.00 89.56 306 TYR A CA 1
ATOM 2406 C C . TYR A 1 306 ? 11.581 15.256 -27.293 1.00 89.56 306 TYR A C 1
ATOM 2408 O O . TYR A 1 306 ? 10.386 15.488 -27.079 1.00 89.56 306 TYR A O 1
ATOM 2416 N N . PRO A 1 307 ? 12.049 15.095 -28.548 1.00 80.00 307 PRO A N 1
ATOM 2417 C CA . PRO A 1 307 ? 11.202 15.272 -29.723 1.00 80.00 307 PRO A CA 1
ATOM 2418 C C . PRO A 1 307 ? 9.978 14.354 -29.697 1.00 80.00 307 PRO A C 1
ATOM 2420 O O . PRO A 1 307 ? 10.103 13.129 -29.681 1.00 80.00 307 PRO A O 1
ATOM 2423 N N . ARG A 1 308 ? 8.785 14.954 -29.743 1.00 67.69 308 ARG A N 1
ATOM 2424 C CA . ARG A 1 308 ? 7.523 14.233 -29.933 1.00 67.69 308 ARG A CA 1
ATOM 2425 C C . ARG A 1 308 ? 7.364 13.978 -31.430 1.00 67.69 308 ARG A C 1
ATOM 2427 O O . ARG A 1 308 ? 6.945 14.876 -32.155 1.00 67.69 308 ARG A O 1
ATOM 2434 N N . LYS A 1 309 ? 7.815 12.817 -31.899 1.00 60.25 309 LYS A N 1
ATOM 2435 C CA . LYS A 1 309 ? 7.471 12.330 -33.240 1.00 60.25 309 LYS A CA 1
ATOM 2436 C C . LYS A 1 309 ? 6.077 11.723 -33.232 1.00 60.25 309 LYS A C 1
ATOM 2438 O O . LYS A 1 309 ? 5.745 11.061 -32.220 1.00 60.25 309 LYS A O 1
#

InterPro domains:
  IPR008927 6-phosphogluconate dehydrogenase-like, C-terminal domain superfamily [SSF48179] (213-303)
  IPR018931 Domain of unknown function DUF2520 [PF10728] (203-298)
  IPR036291 NAD(P)-binding domain superfamily [SSF51735] (80-207)
  IPR037108 TM1727-like, C-terminal domain superfamily [G3DSA:1.10.1040.20] (211-303)

Foldseek 3Di:
DDDDDDDDPDDPDDPPDDDPDDDDDDDWDWDDDPPGATFTWDDDPDDTDGDGPDPPDPDDDDVVPPPDPPPPPPVDQFEEEEEDDDLVSVQVVVLCVLLVHHYHYDYPVDDPVVVVVRLVVGQEYEHADDPVCVPVCCVVPPVVPLSHAYEYQDLQDDDPSHKHWHWLDDGDPDHDDNVVQLATETEIEPDDDPCSHPNSRNHHYDYDYNVCSNVRVVVSCVVPVVLVVVVVVVQVVCVVVVNHVVVCVVVSVVLVVLCVVPVVPSDDDCLVVVPLVVLVVVLVVCVVPPCSVVSVVVCCVRPVPRDDD

Secondary structure (DSSP, 8-state):
----------S---------SSS-------EE-TTS-EE----STT----------S-----TTT----------PPP-EEEE--SHHHHHHHHHHHHTT--EEEE-TTS-THHHHHHHHT-SEEEE-S-HHHHHHHHHHHTTT-TTSEEEE--SS---TTSEEEEEES---SSPPPHHHHHTPEEEEESSS-HHHHSTT----EEE--GGGHHHHHHHHIIIIIHHHHHHHHHHHHHHHTT--HHHHHHHHHHHHHHHHH-TTT---STTTTT-HHHHHHHHHHTTT-THHHHHHHHHHHH-TTS---

Radius of gyration: 26.55 Å; chains: 1; bounding box: 50×68×76 Å

pLDDT: mean 80.41, std 27.0, range [25.48, 98.81]

Sequence (309 aa):
MEKNTPNAITATALIQYKYFMSGTLLSLRAKSSAHGRIYAYWQESLKSVRIMLGCEHYRGLDPAKDRYPHMNATKTVPTFLIIGSGRVARHVAHYFHLLNLKYQTWDRSEDISALAGKVSASSHILLAISDSALESFYQEHLAQHEDKTLVHFSGALYFKGMIAAHPLMTFGPDLYDLSTYQQIHFALTGCDSLIEALPGLPNSYSNIFAFEKARYHALCVLGGNFTTLLLAKMLDGFAEMKIPQSAAKPYIERVIQNTLANPGDAFTGPLARKDAATVEKNLQALNDDPYQAVYKAFLETLWPEYPRK